Protein AF-A0A927VGT6-F1 (afdb_monomer_lite)

Foldseek 3Di:
DDDDPPVPVVVVVVVVVVVVVVVDDDDDDDDDDDDDDDPPVPVVVVVVVVVVVVVVVVVVVVVCVVVVVVVVVVCCFPVVPDPDWDKAKEFEDACVLPFFPLLQLVVQVQQEYEYEQWEFQDVNPGTGGGPCRLVCVVNSVVNLRAYHYEYHYPDQALVRLLVSLVVVVVSCVVNVHDQVRHPDFYEYEDDHPNNQVSAQVRVQSSVCSNQVSCVVRVTQYAYEDELCCCQGRYPCVSCVPHAYAYEDQDPVFRPNSHDHQKYFHDQADDGGRGPGGITMMIGTHPAAAFPAKDWPDQEEEEEAFDKDFTRIDTPPNVHPFPQKAKDKPDCCQKNQPDRRRRIIGGNDADKIKIWIAGSSGHIDIHIYGYD

Sequence (371 aa):
MIPNKSSFIYLIQQDWNKQYMKKNNFKIKPKRKKRKKNNTGKGRQKRWKNERMLLVLLSVLLFLILFGYFLRNEFKTESGLFKSSTRISVIDVSQWEGTIDWKKVKNSDIRHAILKIGSGDYDGEGFHEDPLFQLNYENAVRENISCGVYFFSYAVTADEAKREALYCLELLEKYYIKPSDLFFPVAFDLEYDKALRTGRRNCTDMTLAFCKTMEAAGFEPMIYSSASYLKDYLIYREIEDYKLWVANYEAAGPAFGKPYVMWQYSEDGRVDGIEDLCDMNYWYTNYIEVQELKAGTDSLTLKKGKKQTLDIKILPANATNQRLAFASSNEKVVKILDTQKGTIKAAGSGTAWITIETPSGIKERIRVKVE

pLDDT: mean 86.12, std 18.37, range [36.81, 98.94]

Radius of gyration: 35.68 Å; chains: 1; bounding box: 70×53×120 Å

Secondary structure (DSSP, 8-state):
----GGGTHHHHHHHHHHHHHTSS--------------S-HHHHHHHHHHHHHHHHHHHHHHHHHHHHHHHHHHHHHHS-S-TT-EEEEEEEE-GGG-S--HHHHHHTT--EEEEEEEE--STTS--EE-TTHHHHHHHHHHTT-EEEEEEE---SSHHHHHHHHHHHHHHH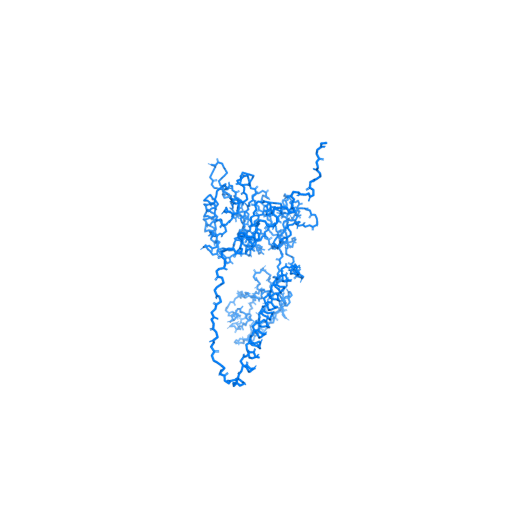HHTT--GGG-SS-EEEE---HHHHHT-HHHHHHHHHHHHHHHHHTTPPEEEEEEHHHHHHTS-HHHHTTSEEEEE--STT--TT-S--SEEEEEEEE--TT-SS-EEEEEEEES-----EEEES-SEEEE-TT-EEE--EEEESTT-S----EEEES-TTTEEEEETTTTEEEE-SSEEEEEEEE-TT--EEEEEEEE-

Structure (mmCIF, N/CA/C/O backbone):
data_AF-A0A927VGT6-F1
#
_entry.id   AF-A0A927VGT6-F1
#
loop_
_atom_site.group_PDB
_atom_site.id
_atom_site.type_symbol
_atom_site.label_atom_id
_atom_site.label_alt_id
_atom_site.label_comp_id
_atom_site.label_asym_id
_atom_site.label_entity_id
_atom_site.label_seq_id
_atom_site.pdbx_PDB_ins_code
_atom_site.Cartn_x
_atom_site.Cartn_y
_atom_site.Cartn_z
_atom_site.occupancy
_atom_site.B_iso_or_equiv
_atom_site.auth_seq_id
_atom_site.auth_comp_id
_atom_site.auth_asym_id
_atom_site.auth_atom_id
_atom_site.pdbx_PDB_model_num
ATOM 1 N N . MET A 1 1 ? 24.975 36.899 -77.336 1.00 42.34 1 MET A N 1
ATOM 2 C CA . MET A 1 1 ? 24.632 35.481 -77.087 1.00 42.34 1 MET A CA 1
ATOM 3 C C . MET A 1 1 ? 23.920 35.381 -75.749 1.00 42.34 1 MET A C 1
ATOM 5 O O . MET A 1 1 ? 24.247 36.152 -74.862 1.00 42.34 1 MET A O 1
ATOM 9 N N . ILE A 1 2 ? 22.979 34.435 -75.658 1.00 37.12 2 ILE A N 1
ATOM 10 C CA . ILE A 1 2 ? 21.970 34.200 -74.604 1.00 37.12 2 ILE A CA 1
ATOM 11 C C . ILE A 1 2 ? 20.776 35.179 -74.631 1.00 37.12 2 ILE A C 1
ATOM 13 O O . ILE A 1 2 ? 20.839 36.261 -74.053 1.00 37.12 2 ILE A O 1
ATOM 17 N N . PRO A 1 3 ? 19.652 34.792 -75.267 1.00 45.78 3 PRO A N 1
ATOM 18 C CA . PRO A 1 3 ? 18.348 35.400 -75.035 1.00 45.78 3 PRO A CA 1
ATOM 19 C C . PRO A 1 3 ? 17.734 34.925 -73.708 1.00 45.78 3 PRO A C 1
ATOM 21 O O . PRO A 1 3 ? 17.900 33.785 -73.278 1.00 45.78 3 PRO A O 1
ATOM 24 N N . ASN A 1 4 ? 17.005 35.846 -73.088 1.00 42.41 4 ASN A N 1
ATOM 25 C CA . ASN A 1 4 ? 16.400 35.804 -71.761 1.00 42.41 4 ASN A CA 1
ATOM 26 C C . ASN A 1 4 ? 15.366 34.660 -71.574 1.00 42.41 4 ASN A C 1
ATOM 28 O O . ASN A 1 4 ? 14.547 34.395 -72.455 1.00 42.41 4 ASN A O 1
ATOM 32 N N . LYS A 1 5 ? 15.362 34.027 -70.387 1.00 50.75 5 LYS A N 1
ATOM 33 C CA . LYS A 1 5 ? 14.541 32.863 -69.968 1.00 50.75 5 LYS A CA 1
ATOM 34 C C . LYS A 1 5 ? 13.012 33.067 -70.006 1.00 50.75 5 LYS A C 1
ATOM 36 O O . LYS A 1 5 ? 12.276 32.120 -69.749 1.00 50.75 5 LYS A O 1
ATOM 41 N N . SER A 1 6 ? 12.515 34.253 -70.355 1.00 53.66 6 SER A N 1
ATOM 42 C CA . SER A 1 6 ? 11.072 34.548 -70.380 1.00 53.66 6 SER A CA 1
ATOM 43 C C . SER A 1 6 ? 10.346 34.050 -71.647 1.00 53.66 6 SER A C 1
ATOM 45 O O . SER A 1 6 ? 9.132 33.869 -71.637 1.00 53.66 6 SER A O 1
ATOM 47 N N . SER A 1 7 ? 11.070 33.731 -72.728 1.00 54.25 7 SER A N 1
ATOM 48 C CA . SER A 1 7 ? 10.457 33.308 -74.004 1.00 54.25 7 SER A CA 1
ATOM 49 C C . SER A 1 7 ? 10.290 31.787 -74.166 1.00 54.25 7 SER A C 1
ATOM 51 O O . SER A 1 7 ? 9.670 31.344 -75.129 1.00 54.25 7 SER A O 1
ATOM 53 N N . PHE A 1 8 ? 10.794 30.974 -73.227 1.00 50.06 8 PHE A N 1
ATOM 54 C CA . PHE A 1 8 ? 10.707 29.503 -73.290 1.00 50.06 8 PHE A CA 1
ATOM 55 C C . PHE A 1 8 ? 9.476 28.936 -72.553 1.00 50.06 8 PHE A C 1
ATOM 57 O O . PHE A 1 8 ? 8.976 27.871 -72.900 1.00 50.06 8 PHE A O 1
ATOM 64 N N . ILE A 1 9 ? 8.923 29.675 -71.584 1.00 51.44 9 ILE A N 1
ATOM 65 C CA . ILE A 1 9 ? 7.742 29.247 -70.809 1.00 51.44 9 ILE A CA 1
ATOM 66 C C . ILE A 1 9 ? 6.435 29.487 -71.591 1.00 51.44 9 ILE A C 1
ATOM 68 O O . ILE A 1 9 ? 5.483 28.720 -71.462 1.00 51.44 9 ILE A O 1
ATOM 72 N N . TYR A 1 10 ? 6.394 30.477 -72.490 1.00 51.84 10 TYR A N 1
ATOM 73 C CA . TYR A 1 10 ? 5.192 30.779 -73.281 1.00 51.84 10 TYR A CA 1
ATOM 74 C C . TYR A 1 10 ? 4.901 29.743 -74.387 1.00 51.84 10 TYR A C 1
ATOM 76 O O . TYR A 1 10 ? 3.745 29.527 -74.751 1.00 51.84 10 TYR A O 1
ATOM 84 N N . LEU A 1 11 ? 5.931 29.049 -74.888 1.00 52.25 11 LEU A N 1
ATOM 85 C CA . LEU A 1 11 ? 5.793 28.042 -75.950 1.00 52.25 11 LEU A CA 1
ATOM 86 C C . LEU A 1 11 ? 5.361 26.658 -75.429 1.00 52.25 11 LEU A C 1
ATOM 88 O O . LEU A 1 11 ? 4.733 25.908 -76.168 1.00 52.25 11 LEU A O 1
ATOM 92 N N . ILE A 1 12 ? 5.582 26.348 -74.147 1.00 52.69 12 ILE A N 1
ATOM 93 C CA . ILE A 1 12 ? 5.155 25.073 -73.534 1.00 52.69 12 ILE A CA 1
ATOM 94 C C . ILE A 1 12 ? 3.661 25.105 -73.137 1.00 52.69 12 ILE A C 1
ATOM 96 O O . ILE A 1 12 ? 2.975 24.083 -73.182 1.00 52.69 12 ILE A O 1
ATOM 100 N N . GLN A 1 13 ? 3.104 26.285 -72.837 1.00 50.12 13 GLN A N 1
ATOM 101 C CA . GLN A 1 13 ? 1.699 26.441 -72.420 1.00 50.12 13 GLN A CA 1
ATOM 102 C C . GLN A 1 13 ? 0.686 26.254 -73.576 1.00 50.12 13 GLN A C 1
ATOM 104 O O . GLN A 1 13 ? -0.460 25.861 -73.350 1.00 50.12 13 GLN A O 1
ATOM 109 N N . GLN A 1 14 ? 1.086 26.531 -74.823 1.00 51.69 14 GLN A N 1
ATOM 110 C CA . GLN A 1 14 ? 0.207 26.458 -76.003 1.00 51.69 14 GLN A CA 1
ATOM 111 C C . GLN A 1 14 ? 0.054 25.024 -76.548 1.00 51.69 14 GLN A C 1
ATOM 113 O O . GLN A 1 14 ? -1.022 24.664 -77.036 1.00 51.69 14 GLN A O 1
ATOM 118 N N . ASP A 1 15 ? 1.079 24.176 -76.407 1.00 54.12 15 ASP A N 1
ATOM 119 C CA . ASP A 1 15 ? 1.045 22.792 -76.904 1.00 54.12 15 ASP A CA 1
ATOM 120 C C . ASP A 1 15 ? 0.302 21.823 -75.970 1.00 54.12 15 ASP A C 1
ATOM 122 O O . ASP A 1 15 ? -0.365 20.895 -76.443 1.00 54.12 15 ASP A O 1
ATOM 126 N N . TRP A 1 16 ? 0.288 22.083 -74.657 1.00 50.12 16 TRP A N 1
ATOM 127 C CA . TRP A 1 16 ? -0.476 21.264 -73.706 1.00 50.12 16 TRP A CA 1
ATOM 128 C C . TRP A 1 16 ? -1.998 21.405 -73.909 1.00 50.12 16 TRP A C 1
ATOM 130 O O . TRP A 1 16 ? -2.736 20.415 -73.909 1.00 50.12 16 TRP A O 1
ATOM 140 N N . ASN A 1 17 ? -2.476 22.617 -74.215 1.00 52.75 17 ASN A N 1
ATOM 141 C CA . ASN A 1 17 ? -3.898 22.881 -74.466 1.00 52.75 17 ASN A CA 1
ATOM 142 C C . ASN A 1 17 ? -4.415 22.276 -75.787 1.00 52.75 17 ASN A C 1
ATOM 144 O O . ASN A 1 17 ? -5.593 21.921 -75.881 1.00 52.75 17 ASN A O 1
ATOM 148 N N . LYS A 1 18 ? -3.552 22.082 -76.795 1.00 55.66 18 LYS A N 1
ATOM 149 C CA . LYS A 1 18 ? -3.926 21.408 -78.054 1.00 55.66 18 LYS A CA 1
ATOM 150 C C . LYS A 1 18 ? -4.028 19.886 -77.915 1.00 55.66 18 LYS A C 1
ATOM 152 O O . LYS A 1 18 ? -4.879 19.284 -78.574 1.00 55.66 18 LYS A O 1
ATOM 157 N N . GLN A 1 19 ? -3.224 19.256 -77.054 1.00 54.16 19 GLN A N 1
ATOM 158 C CA . GLN A 1 19 ? -3.333 17.814 -76.790 1.00 54.16 19 GLN A CA 1
ATOM 159 C C . GLN A 1 19 ? -4.499 17.459 -75.853 1.00 54.16 19 GLN A C 1
ATOM 161 O O . GLN A 1 19 ? -5.134 16.422 -76.050 1.00 54.16 19 GLN A O 1
ATOM 166 N N . TYR A 1 20 ? -4.858 18.330 -74.903 1.00 49.19 20 TYR A N 1
ATOM 167 C CA . TYR A 1 20 ? -5.974 18.073 -73.980 1.00 49.19 20 TYR A CA 1
ATOM 168 C C . TYR A 1 20 ? -7.353 18.142 -74.669 1.00 49.19 20 TYR A C 1
ATOM 170 O O . TYR A 1 20 ? -8.250 17.348 -74.376 1.00 49.19 20 TYR A O 1
ATOM 178 N N . MET A 1 21 ? -7.514 19.026 -75.660 1.00 49.38 21 MET A N 1
ATOM 179 C CA . MET A 1 21 ? -8.779 19.201 -76.393 1.00 49.38 21 MET A CA 1
ATOM 180 C C . MET A 1 21 ? -9.059 18.114 -77.448 1.00 49.38 21 MET A C 1
ATOM 182 O O . MET A 1 21 ? -10.213 17.912 -77.817 1.00 49.38 21 MET A O 1
ATOM 186 N N . LYS A 1 22 ? -8.048 17.353 -77.899 1.00 51.28 22 LYS A N 1
ATOM 187 C CA . LYS A 1 22 ? -8.239 16.200 -78.808 1.00 51.28 22 LYS A CA 1
ATOM 188 C C . LYS A 1 22 ? -8.763 14.939 -78.104 1.00 51.28 22 LYS A C 1
ATOM 190 O O . LYS A 1 22 ? -9.243 14.034 -78.782 1.00 51.28 22 LYS A O 1
ATOM 195 N N . LYS A 1 23 ? -8.699 14.870 -76.767 1.00 45.81 23 LYS A N 1
ATOM 196 C CA . LYS A 1 23 ? -9.102 13.688 -75.979 1.00 45.81 23 LYS A CA 1
ATOM 197 C C . LYS A 1 23 ? -10.576 13.699 -75.542 1.00 45.81 23 LYS A C 1
ATOM 199 O O . LYS A 1 23 ? -11.102 12.655 -75.171 1.00 45.81 23 LYS A O 1
ATOM 204 N N . ASN A 1 24 ? -11.267 14.840 -75.650 1.00 43.69 24 ASN A N 1
ATOM 205 C CA . ASN A 1 24 ? -12.650 15.010 -75.191 1.00 43.69 24 ASN A CA 1
ATOM 206 C C . ASN A 1 24 ? -13.618 15.219 -76.370 1.00 43.69 24 ASN A C 1
ATOM 208 O O . ASN A 1 24 ? -13.904 16.325 -76.818 1.00 43.69 24 ASN A O 1
ATOM 212 N N . ASN A 1 25 ? -14.101 14.087 -76.871 1.00 43.69 25 ASN A N 1
ATOM 213 C CA . ASN A 1 25 ? -14.912 13.859 -78.065 1.00 43.69 25 ASN A CA 1
ATOM 214 C C . ASN A 1 25 ? -16.305 14.553 -78.025 1.00 43.69 25 ASN A C 1
ATOM 216 O O . ASN A 1 25 ? -17.326 13.910 -77.767 1.00 43.69 25 ASN A O 1
ATOM 220 N N . PHE A 1 26 ? -16.389 15.862 -78.289 1.00 40.62 26 PHE A N 1
ATOM 221 C CA . PHE A 1 26 ? -17.672 16.575 -78.412 1.00 40.62 26 PHE A CA 1
ATOM 222 C C . PHE A 1 26 ? -18.322 16.343 -79.788 1.00 40.62 26 PHE A C 1
ATOM 224 O O . PHE A 1 26 ? -18.026 17.029 -80.764 1.00 40.62 26 PHE A O 1
ATOM 231 N N . LYS A 1 27 ? -19.271 15.399 -79.866 1.00 43.34 27 LYS A N 1
ATOM 232 C CA . LYS A 1 27 ? -20.213 15.290 -80.995 1.00 43.34 27 LYS A CA 1
ATOM 233 C C . LYS A 1 27 ? -21.476 16.113 -80.732 1.00 43.34 27 LYS A C 1
ATOM 235 O O . LYS A 1 27 ? -22.269 15.799 -79.846 1.00 43.34 27 LYS A O 1
ATOM 240 N N . ILE A 1 28 ? -21.690 17.123 -81.571 1.00 43.56 28 ILE A N 1
ATOM 241 C CA . ILE A 1 28 ? -22.941 17.877 -81.700 1.00 43.56 28 ILE A CA 1
ATOM 242 C C . ILE A 1 28 ? -23.987 16.968 -82.378 1.00 43.56 28 ILE A C 1
ATOM 244 O O . ILE A 1 28 ? -23.734 16.438 -83.457 1.00 43.56 28 ILE A O 1
ATOM 248 N N . LYS A 1 29 ? -25.166 16.779 -81.763 1.00 36.81 29 LYS A N 1
ATOM 249 C CA . LYS A 1 29 ? -26.330 16.099 -82.376 1.00 36.81 29 LYS A CA 1
ATOM 250 C C . LYS A 1 29 ? -27.443 17.106 -82.720 1.00 36.81 29 LYS A C 1
ATOM 252 O O . LYS A 1 29 ? -27.648 18.050 -81.955 1.00 36.81 29 LYS A O 1
ATOM 257 N N . PRO A 1 30 ? -28.192 16.911 -83.827 1.00 39.41 30 PRO A N 1
ATOM 258 C CA . PRO A 1 30 ? -29.168 17.882 -84.311 1.00 39.41 30 PRO A CA 1
ATOM 259 C C . PRO A 1 30 ? -30.533 17.812 -83.599 1.00 39.41 30 PRO A C 1
ATOM 261 O O . PRO A 1 30 ? -30.880 16.850 -82.911 1.00 39.41 30 PRO A O 1
ATOM 264 N N . LYS A 1 31 ? -31.286 18.905 -83.790 1.00 44.09 31 LYS A N 1
ATOM 265 C CA . LYS A 1 31 ? -32.522 19.357 -83.123 1.00 44.09 31 LYS A CA 1
ATOM 266 C C . LYS A 1 31 ? -33.604 18.283 -82.903 1.00 44.09 31 LYS A C 1
ATOM 268 O O . LYS A 1 31 ? -34.082 17.659 -83.845 1.00 44.09 31 LYS A O 1
ATOM 273 N N . ARG A 1 32 ? -34.127 18.213 -81.667 1.00 37.22 32 ARG A N 1
ATOM 274 C CA . ARG A 1 32 ? -35.417 17.578 -81.325 1.00 37.22 32 ARG A CA 1
ATOM 275 C C . ARG A 1 32 ? -36.495 18.632 -81.029 1.00 37.22 32 ARG A C 1
ATOM 277 O O . ARG A 1 32 ? -36.229 19.656 -80.407 1.00 37.22 32 ARG A O 1
ATOM 284 N N . LYS A 1 33 ? -37.707 18.346 -81.519 1.00 41.28 33 LYS A N 1
ATOM 285 C CA . LYS A 1 33 ? -38.941 19.155 -81.512 1.00 41.28 33 LYS A CA 1
ATOM 286 C C . LYS A 1 33 ? -39.263 19.816 -80.157 1.00 41.28 33 LYS A C 1
ATOM 288 O O . LYS A 1 33 ? -39.129 19.189 -79.108 1.00 41.28 33 LYS A O 1
ATOM 293 N N . LYS A 1 34 ? -39.781 21.056 -80.207 1.00 47.34 34 LYS A N 1
ATOM 294 C CA . LYS A 1 34 ? -40.367 21.790 -79.067 1.00 47.34 34 LYS A CA 1
ATOM 295 C C . LYS A 1 34 ? -41.447 20.934 -78.387 1.00 47.34 34 LYS A C 1
ATOM 297 O O . LYS A 1 34 ? -42.500 20.694 -78.970 1.00 47.34 34 LYS A O 1
ATOM 302 N N . ARG A 1 35 ? -41.210 20.527 -77.137 1.00 39.53 35 ARG A N 1
ATOM 303 C CA . ARG A 1 35 ? -42.243 20.045 -76.206 1.00 39.53 35 ARG A CA 1
ATOM 304 C C . ARG A 1 35 ? -42.526 21.156 -75.192 1.00 39.53 35 ARG A C 1
ATOM 306 O O . ARG A 1 35 ? -41.593 21.748 -74.653 1.00 39.53 35 ARG A O 1
ATOM 313 N N . LYS A 1 36 ? -43.812 21.462 -74.998 1.00 43.25 36 LYS A N 1
ATOM 314 C CA . LYS A 1 36 ? -44.331 22.491 -74.082 1.00 43.25 36 LYS A CA 1
ATOM 315 C C . LYS A 1 36 ? -43.677 22.368 -72.696 1.00 43.25 36 LYS A C 1
ATOM 317 O O . LYS A 1 36 ? -43.677 21.290 -72.106 1.00 43.25 36 LYS A O 1
ATOM 322 N N . LYS A 1 37 ? -43.128 23.477 -72.181 1.00 43.12 37 LYS A N 1
ATOM 323 C CA . LYS A 1 37 ? -42.679 23.601 -70.786 1.00 43.12 37 LYS A CA 1
ATOM 324 C C . LYS A 1 37 ? -43.914 23.549 -69.882 1.00 43.12 37 LYS A C 1
ATOM 326 O O . LYS A 1 37 ? -44.600 24.555 -69.741 1.00 43.12 37 LYS A O 1
ATOM 331 N N . ASN A 1 38 ? -44.159 22.406 -69.247 1.00 41.34 38 ASN A N 1
ATOM 332 C CA . ASN A 1 38 ? -44.955 22.375 -68.024 1.00 41.34 38 ASN A CA 1
ATOM 333 C C . ASN A 1 38 ? -44.041 22.735 -66.847 1.00 41.34 38 ASN A C 1
ATOM 335 O O . ASN A 1 38 ? -42.932 22.221 -66.696 1.00 41.34 38 ASN A O 1
ATOM 339 N N . ASN A 1 39 ? -44.503 23.694 -66.055 1.00 51.56 39 ASN A N 1
ATOM 340 C CA . ASN A 1 39 ? -43.754 24.441 -65.056 1.00 51.56 39 ASN A CA 1
ATOM 341 C C . ASN A 1 39 ? -43.621 23.656 -63.731 1.00 51.56 39 ASN A C 1
ATOM 343 O O . ASN A 1 39 ? -44.063 24.122 -62.689 1.00 51.56 39 ASN A O 1
ATOM 347 N N . THR A 1 40 ? -43.040 22.450 -63.751 1.00 50.84 40 THR A N 1
ATOM 348 C CA . THR A 1 40 ? -42.932 21.574 -62.557 1.00 50.84 40 THR A CA 1
ATOM 349 C C . THR A 1 40 ? -41.529 21.524 -61.928 1.00 50.84 40 THR A C 1
ATOM 351 O O . THR A 1 40 ? -41.328 20.904 -60.886 1.00 50.84 40 THR A O 1
ATOM 354 N N . GLY A 1 41 ? -40.539 22.216 -62.506 1.00 48.12 41 GLY A N 1
ATOM 355 C CA . GLY A 1 41 ? -39.136 22.157 -62.061 1.00 48.12 41 GLY A CA 1
ATOM 356 C C . GLY A 1 41 ? -38.782 23.008 -60.834 1.00 48.12 41 GLY A C 1
ATOM 357 O O . GLY A 1 41 ? -37.844 22.671 -60.113 1.00 48.12 41 GLY A O 1
ATOM 358 N N . LYS A 1 42 ? -39.531 24.084 -60.547 1.00 47.97 42 LYS A N 1
ATOM 359 C CA . LYS A 1 42 ? -39.189 25.012 -59.449 1.00 47.97 42 LYS A CA 1
ATOM 360 C C . LYS A 1 42 ? -39.331 24.371 -58.063 1.00 47.97 42 LYS A C 1
ATOM 362 O O . LYS A 1 42 ? -38.494 24.622 -57.204 1.00 47.97 42 LYS A O 1
ATOM 367 N N . GLY A 1 43 ? -40.325 23.502 -57.858 1.00 48.84 43 GLY A N 1
ATOM 368 C CA . GLY A 1 43 ? -40.531 22.806 -56.580 1.00 48.84 43 GLY A CA 1
ATOM 369 C C . GLY A 1 43 ? -39.451 21.762 -56.289 1.00 48.84 43 GLY A C 1
ATOM 370 O O . GLY A 1 43 ? -38.907 21.727 -55.191 1.00 48.84 43 GLY A O 1
ATOM 371 N N . ARG A 1 44 ? -39.069 20.962 -57.296 1.00 50.28 44 ARG A N 1
ATOM 372 C CA . ARG A 1 44 ? -38.045 19.915 -57.152 1.00 50.28 44 ARG A CA 1
ATOM 373 C C . ARG A 1 44 ? -36.655 20.519 -56.939 1.00 50.28 44 ARG A C 1
ATOM 375 O O . ARG A 1 44 ? -35.954 20.113 -56.028 1.00 50.28 44 ARG A O 1
ATOM 382 N N . GLN A 1 45 ? -36.281 21.553 -57.692 1.00 50.19 45 GLN A N 1
ATOM 383 C CA . GLN A 1 45 ? -34.969 22.195 -57.549 1.00 50.19 45 GLN A CA 1
ATOM 384 C C . GLN A 1 45 ? -34.837 22.991 -56.235 1.00 50.19 45 GLN A C 1
ATOM 386 O O . GLN A 1 45 ? -33.768 22.998 -55.629 1.00 50.19 45 GLN A O 1
ATOM 391 N N . LYS A 1 46 ? -35.928 23.616 -55.759 1.00 51.81 46 LYS A N 1
ATOM 392 C CA . LYS A 1 46 ? -35.984 24.279 -54.444 1.00 51.81 46 LYS A CA 1
ATOM 393 C C . LYS A 1 46 ? -35.931 23.257 -53.302 1.00 51.81 46 LYS A C 1
ATOM 395 O O . LYS A 1 46 ? -35.185 23.454 -52.354 1.00 51.81 46 LYS A O 1
ATOM 400 N N . ARG A 1 47 ? -36.622 22.121 -53.441 1.00 55.38 47 ARG A N 1
ATOM 401 C CA . ARG A 1 47 ? -36.575 21.010 -52.482 1.00 55.38 47 ARG A CA 1
ATOM 402 C C . ARG A 1 47 ? -35.185 20.368 -52.387 1.00 55.38 47 ARG A C 1
ATOM 404 O O . ARG A 1 47 ? -34.697 20.195 -51.284 1.00 55.38 47 ARG A O 1
ATOM 411 N N . TRP A 1 48 ? -34.497 20.140 -53.508 1.00 49.53 48 TRP A N 1
ATOM 412 C CA . TRP A 1 48 ? -33.116 19.626 -53.513 1.00 49.53 48 TRP A CA 1
ATOM 413 C C . TRP A 1 48 ? -32.105 20.612 -52.906 1.00 49.53 48 TRP A C 1
ATOM 415 O O . TRP A 1 48 ? -31.148 20.196 -52.257 1.00 49.53 48 TRP A O 1
ATOM 425 N N . LYS A 1 49 ? -32.310 21.927 -53.090 1.00 63.09 49 LYS A N 1
ATOM 426 C CA . LYS A 1 49 ? -31.512 22.957 -52.401 1.00 63.09 49 LYS A CA 1
ATOM 427 C C . LYS A 1 49 ? -31.769 22.957 -50.892 1.00 63.09 49 LYS A C 1
ATOM 429 O O . LYS A 1 49 ? -30.812 23.065 -50.134 1.00 63.09 49 LYS A O 1
ATOM 434 N N . ASN A 1 50 ? -33.022 22.788 -50.468 1.00 69.44 50 ASN A N 1
ATOM 435 C CA . ASN A 1 50 ? -33.388 22.714 -49.054 1.00 69.44 50 ASN A CA 1
ATOM 436 C C . ASN A 1 50 ? -32.865 21.430 -48.387 1.00 69.44 50 ASN A C 1
ATOM 438 O O . ASN A 1 50 ? -32.359 21.504 -47.278 1.00 69.44 50 ASN A O 1
ATOM 442 N N . GLU A 1 51 ? -32.915 20.281 -49.068 1.00 73.06 51 GLU A N 1
ATOM 443 C CA . GLU A 1 51 ? -32.360 19.010 -48.570 1.00 73.06 51 GLU A CA 1
ATOM 444 C C . GLU A 1 51 ? -30.825 19.083 -48.437 1.00 73.06 51 GLU A C 1
ATOM 446 O O . GLU A 1 51 ? -30.275 18.663 -47.423 1.00 73.06 51 GLU A O 1
ATOM 451 N N . ARG A 1 52 ? -30.118 19.705 -49.396 1.00 76.56 52 ARG A N 1
ATOM 452 C CA . ARG A 1 52 ? -28.666 19.953 -49.281 1.00 76.56 52 ARG A CA 1
ATOM 453 C C . ARG A 1 52 ? -28.315 20.939 -48.168 1.00 76.56 52 ARG A C 1
ATOM 455 O O . ARG A 1 52 ? -27.357 20.704 -47.444 1.00 76.56 52 ARG A O 1
ATOM 462 N N . MET A 1 53 ? -29.090 22.013 -48.015 1.00 76.69 53 MET A N 1
ATOM 463 C CA . MET A 1 53 ? -28.956 22.944 -46.888 1.00 76.69 53 MET A CA 1
ATOM 464 C C . MET A 1 53 ? -29.164 22.232 -45.549 1.00 76.69 53 MET A C 1
ATOM 466 O O . MET A 1 53 ? -28.394 22.454 -44.622 1.00 76.69 53 MET A O 1
ATOM 470 N N . LEU A 1 54 ? -30.157 21.344 -45.457 1.00 77.38 54 LEU A N 1
ATOM 471 C CA . LEU A 1 54 ? -30.432 20.573 -44.248 1.00 77.38 54 LEU A CA 1
ATOM 472 C C . LEU A 1 54 ? -29.276 19.621 -43.911 1.00 77.38 54 LEU A C 1
ATOM 474 O O . LEU A 1 54 ? -28.872 19.549 -42.758 1.00 77.38 54 LEU A O 1
ATOM 478 N N . LEU A 1 55 ? -28.697 18.947 -44.909 1.00 83.38 55 LEU A N 1
ATOM 479 C CA . LEU A 1 55 ? -27.528 18.081 -44.713 1.00 83.38 55 LEU A CA 1
ATOM 480 C C . LEU A 1 55 ? -26.291 18.867 -44.256 1.00 83.38 55 LEU A C 1
ATOM 482 O O . LEU A 1 55 ? -25.578 18.408 -43.367 1.00 83.38 55 LEU A O 1
ATOM 486 N N . VAL A 1 56 ? -26.065 20.066 -44.803 1.00 86.12 56 VAL A N 1
ATOM 487 C CA . VAL A 1 56 ? -24.985 20.953 -44.343 1.00 86.12 56 VAL A CA 1
ATOM 488 C C . VAL A 1 56 ? -25.227 21.382 -42.894 1.00 86.12 56 VAL A C 1
ATOM 490 O O . VAL A 1 56 ? -24.329 21.242 -42.069 1.00 86.12 56 VAL A O 1
ATOM 493 N N . LEU A 1 57 ? -26.443 21.812 -42.546 1.00 85.75 57 LEU A N 1
ATOM 494 C CA . LEU A 1 57 ? -26.788 22.200 -41.174 1.00 85.75 57 LEU A CA 1
ATOM 495 C C . LEU A 1 57 ? -26.642 21.037 -40.181 1.00 85.75 57 LEU A C 1
ATOM 497 O O . LEU A 1 57 ? -26.097 21.236 -39.099 1.00 85.75 57 LEU A O 1
ATOM 501 N N . LEU A 1 58 ? -27.054 19.822 -40.556 1.00 88.06 58 LEU A N 1
ATOM 502 C CA . LEU A 1 58 ? -26.871 18.621 -39.735 1.00 88.06 58 LEU A CA 1
ATOM 503 C C . LEU A 1 58 ? -25.390 18.261 -39.564 1.00 88.06 58 LEU A C 1
ATOM 505 O O . LEU A 1 58 ? -24.986 17.885 -38.469 1.00 88.06 58 LEU A O 1
ATOM 509 N N . SER A 1 59 ? -24.567 18.416 -40.607 1.00 85.12 59 SER A N 1
ATOM 510 C CA . SER A 1 59 ? -23.122 18.165 -40.516 1.00 85.12 59 SER A CA 1
ATOM 511 C C . SER A 1 59 ? -22.396 19.185 -39.632 1.00 85.12 59 SER A C 1
ATOM 513 O O . SER A 1 59 ? -21.534 18.800 -38.846 1.00 85.12 59 SER A O 1
ATOM 515 N N . VAL A 1 60 ? -22.791 20.463 -39.686 1.00 89.56 60 VAL A N 1
ATOM 516 C CA . VAL A 1 60 ? -22.266 21.514 -38.800 1.00 89.56 60 VAL A CA 1
ATOM 517 C C . VAL A 1 60 ? -22.710 21.269 -37.361 1.00 89.56 60 VAL A C 1
ATOM 519 O O . VAL A 1 60 ? -21.895 21.375 -36.452 1.00 89.56 60 VAL A O 1
ATOM 522 N N . LEU A 1 61 ? -23.970 20.883 -37.139 1.00 88.50 61 LEU A N 1
ATOM 523 C CA . LEU A 1 61 ? -24.468 20.548 -35.806 1.00 88.50 61 LEU A CA 1
ATOM 524 C C . LEU A 1 61 ? -23.742 19.329 -35.220 1.00 88.50 61 LEU A C 1
ATOM 526 O O . LEU A 1 61 ? -23.332 19.368 -34.065 1.00 88.50 61 LEU A O 1
ATOM 530 N N . LEU A 1 62 ? -23.529 18.275 -36.014 1.00 89.88 62 LEU A N 1
ATOM 531 C CA . LEU A 1 62 ? -22.770 17.100 -35.589 1.00 89.88 62 LEU A CA 1
ATOM 532 C C . LEU A 1 62 ? -21.311 17.458 -35.282 1.00 89.88 62 LEU A C 1
ATOM 534 O O . LEU A 1 62 ? -20.786 17.015 -34.266 1.00 89.88 62 LEU A O 1
ATOM 538 N N . PHE A 1 63 ? -20.679 18.297 -36.108 1.00 92.06 63 PHE A N 1
ATOM 539 C CA . PHE A 1 63 ? -19.339 18.809 -35.833 1.00 92.06 63 PHE A CA 1
ATOM 540 C C . PHE A 1 63 ? -19.303 19.609 -34.530 1.00 92.06 63 PHE A C 1
ATOM 542 O O . PHE A 1 63 ? -18.424 19.367 -33.721 1.00 92.06 63 PHE A O 1
ATOM 549 N N . LEU A 1 64 ? -20.267 20.496 -34.269 1.00 90.19 64 LEU A N 1
ATOM 550 C CA . LEU A 1 64 ? -20.335 21.257 -33.015 1.00 90.19 64 LEU A CA 1
ATOM 551 C C . LEU A 1 64 ? -20.588 20.363 -31.793 1.00 90.19 64 LEU A C 1
ATOM 553 O O . LEU A 1 64 ? -20.042 20.635 -30.730 1.00 90.19 64 LEU A O 1
ATOM 557 N N . ILE A 1 65 ? -21.370 19.288 -31.931 1.00 89.81 65 ILE A N 1
ATOM 558 C CA . ILE A 1 65 ? -21.579 18.299 -30.861 1.00 89.81 65 ILE A CA 1
ATOM 559 C C . ILE A 1 65 ? -20.291 17.516 -30.596 1.00 89.81 65 ILE A C 1
ATOM 561 O O . ILE A 1 65 ? -19.887 17.386 -29.444 1.00 89.81 65 ILE A O 1
ATOM 565 N N . LEU A 1 66 ? -19.627 17.020 -31.644 1.00 86.12 66 LEU A N 1
ATOM 566 C CA . LEU A 1 66 ? -18.371 16.277 -31.524 1.00 86.12 66 LEU A CA 1
ATOM 567 C C . LEU A 1 66 ? -17.229 17.170 -31.034 1.00 86.12 66 LEU A C 1
ATOM 569 O O . LEU A 1 66 ? -16.450 16.746 -30.192 1.00 86.12 66 LEU A O 1
ATOM 573 N N . PHE A 1 67 ? -17.166 18.416 -31.497 1.00 85.94 67 PHE A N 1
ATOM 574 C CA . PHE A 1 67 ? -16.204 19.422 -31.060 1.00 85.94 67 PHE A CA 1
ATOM 575 C C . PHE A 1 67 ? -16.491 19.883 -29.632 1.00 85.94 67 PHE A C 1
ATOM 577 O O . PHE A 1 67 ? -15.570 20.022 -28.845 1.00 85.94 67 PHE A O 1
ATOM 584 N N . GLY A 1 68 ? -17.759 20.039 -29.246 1.00 80.19 68 GLY A N 1
ATOM 585 C CA . GLY A 1 68 ? -18.152 20.296 -27.861 1.00 80.19 68 GLY A CA 1
ATOM 586 C C . GLY A 1 68 ? -17.836 19.120 -26.935 1.00 80.19 68 GLY A C 1
ATOM 587 O O . GLY A 1 68 ? -17.409 19.335 -25.806 1.00 80.19 68 GLY A O 1
ATOM 588 N N . TYR A 1 69 ? -17.988 17.879 -27.404 1.00 74.81 69 TYR A N 1
ATOM 589 C CA . TYR A 1 69 ? -17.571 16.679 -26.674 1.00 74.81 69 TYR A CA 1
ATOM 590 C C . TYR A 1 69 ? -16.043 16.587 -26.560 1.00 74.81 69 TYR A C 1
ATOM 592 O O . TYR A 1 69 ? -15.529 16.306 -25.482 1.00 74.81 69 TYR A O 1
ATOM 600 N N . PHE A 1 70 ? -15.324 16.894 -27.641 1.00 75.81 70 PHE A N 1
ATOM 601 C CA . PHE A 1 70 ? -13.867 16.969 -27.676 1.00 75.81 70 PHE A CA 1
ATOM 602 C C . PHE A 1 70 ? -13.342 18.052 -26.728 1.00 75.81 70 PHE A C 1
ATOM 604 O O . PHE A 1 70 ? -12.567 17.730 -25.842 1.00 75.81 70 PHE A O 1
ATOM 611 N N . LEU A 1 71 ? -13.854 19.286 -26.806 1.00 70.25 71 LEU A N 1
ATOM 612 C CA . LEU A 1 71 ? -13.521 20.370 -25.879 1.00 70.25 71 LEU A CA 1
ATOM 613 C C . LEU A 1 71 ? -13.916 20.041 -24.439 1.00 70.25 71 LEU A C 1
ATOM 615 O O . LEU A 1 71 ? -13.185 20.390 -23.527 1.00 70.25 71 LEU A O 1
ATOM 619 N N . ARG A 1 72 ? -15.043 19.357 -24.199 1.00 63.06 72 ARG A N 1
ATOM 620 C CA . ARG A 1 72 ? -15.426 18.900 -22.852 1.00 63.06 72 ARG A CA 1
ATOM 621 C C . ARG A 1 72 ? -14.455 17.853 -22.307 1.00 63.06 72 ARG A C 1
ATOM 623 O O . ARG A 1 72 ? -14.206 17.850 -21.103 1.00 63.06 72 ARG A O 1
ATOM 630 N N . ASN A 1 73 ? -13.940 16.969 -23.158 1.00 54.59 73 ASN A N 1
ATOM 631 C CA . ASN A 1 73 ? -12.943 15.978 -22.768 1.00 54.59 73 ASN A CA 1
ATOM 632 C C . ASN A 1 73 ? -11.550 16.606 -22.608 1.00 54.59 73 ASN A C 1
ATOM 634 O O . ASN A 1 73 ? -10.904 16.311 -21.611 1.00 54.59 73 ASN A O 1
ATOM 638 N N . GLU A 1 74 ? -11.139 17.534 -23.477 1.00 55.06 74 GLU A N 1
ATOM 639 C CA . GLU A 1 74 ? -9.878 18.278 -23.335 1.00 55.06 74 GLU A CA 1
ATOM 640 C C . GLU A 1 74 ? -9.882 19.220 -22.121 1.00 55.06 74 GLU A C 1
ATOM 642 O O . GLU A 1 74 ? -8.920 19.250 -21.357 1.00 55.06 74 GLU A O 1
ATOM 647 N N . PHE A 1 75 ? -10.990 19.922 -21.845 1.00 44.06 75 PHE A N 1
ATOM 648 C CA . PHE A 1 75 ? -11.120 20.716 -20.616 1.00 44.06 75 PHE A CA 1
ATOM 649 C C . PHE A 1 75 ? -11.118 19.837 -19.364 1.00 44.06 75 PHE A C 1
ATOM 651 O O . PHE A 1 75 ? -10.601 20.262 -18.330 1.00 44.06 75 PHE A O 1
ATOM 658 N N . LYS A 1 76 ? -11.659 18.611 -19.431 1.00 45.47 76 LYS A N 1
ATOM 659 C CA . LYS A 1 76 ? -11.530 17.642 -18.333 1.00 45.47 76 LYS A CA 1
ATOM 660 C C . LYS A 1 76 ? -10.078 17.216 -18.111 1.00 45.47 76 LYS A C 1
ATOM 662 O O . LYS A 1 76 ? -9.719 16.980 -16.963 1.00 45.47 76 LYS A O 1
ATOM 667 N N . THR A 1 77 ? -9.261 17.140 -19.160 1.00 44.12 77 THR A N 1
ATOM 668 C CA . THR A 1 77 ? -7.860 16.710 -19.048 1.00 44.12 77 THR A CA 1
ATOM 669 C C . THR A 1 77 ? -6.893 17.837 -18.685 1.00 44.12 77 THR A C 1
ATOM 671 O O . THR A 1 77 ? -5.928 17.566 -17.983 1.00 44.12 77 THR A O 1
ATOM 674 N N . GLU A 1 78 ? -7.150 19.093 -19.070 1.00 44.38 78 GLU A N 1
ATOM 675 C CA . GLU A 1 78 ? -6.215 20.204 -18.795 1.00 44.38 78 GLU A CA 1
ATOM 676 C C . GLU A 1 78 ? -6.577 21.080 -17.582 1.00 44.38 78 GLU A C 1
ATOM 678 O O . GLU A 1 78 ? -5.707 21.738 -17.020 1.00 44.38 78 GLU A O 1
ATOM 683 N N . SER A 1 79 ? -7.828 21.064 -17.103 1.00 40.72 79 SER A N 1
ATOM 684 C CA . SER A 1 79 ? -8.242 21.820 -15.899 1.00 40.72 79 SER A CA 1
ATOM 685 C C . SER A 1 79 ? -8.576 20.940 -14.686 1.00 40.72 79 SER A C 1
ATOM 687 O O . SER A 1 79 ? -8.981 21.438 -13.635 1.00 40.72 79 SER A O 1
ATOM 689 N N . GLY A 1 80 ? -8.377 19.627 -14.823 1.00 38.69 80 GLY A N 1
ATOM 690 C CA . GLY A 1 80 ? -8.646 18.613 -13.805 1.00 38.69 80 GLY A CA 1
ATOM 691 C C . GLY A 1 80 ? -7.457 18.263 -12.911 1.00 38.69 80 GLY A C 1
ATOM 692 O O . GLY A 1 80 ? -7.510 17.232 -12.246 1.00 38.69 80 GLY A O 1
ATOM 693 N N . LEU A 1 81 ? -6.395 19.078 -12.884 1.00 43.62 81 LEU A N 1
ATOM 694 C CA . LEU A 1 81 ? -5.310 18.934 -11.911 1.00 43.62 81 LEU A CA 1
ATOM 695 C C . LEU A 1 81 ? -5.882 19.223 -10.508 1.00 43.62 81 LEU A C 1
ATOM 697 O O . LEU A 1 81 ? -5.965 20.372 -10.083 1.00 43.62 81 LEU A O 1
ATOM 701 N N . PHE A 1 82 ? -6.410 18.170 -9.877 1.00 49.59 82 PHE A N 1
ATOM 702 C CA . PHE A 1 82 ? -6.852 18.031 -8.488 1.00 49.59 82 PHE A CA 1
ATOM 703 C C . PHE A 1 82 ? -6.979 19.340 -7.695 1.00 49.59 82 PHE A C 1
ATOM 705 O O . PHE A 1 82 ? -6.198 19.656 -6.798 1.00 49.59 82 PHE A O 1
ATOM 712 N N . LYS A 1 83 ? -8.038 20.103 -7.977 1.00 39.72 83 LYS A N 1
ATOM 713 C CA . LYS A 1 83 ? -8.460 21.198 -7.106 1.00 39.72 83 LYS A CA 1
ATOM 714 C C . LYS A 1 83 ? -9.154 20.567 -5.887 1.00 39.72 83 LYS A C 1
ATOM 716 O O . LYS A 1 83 ? -10.360 20.346 -5.919 1.00 39.72 83 LYS A O 1
ATOM 721 N N . SER A 1 84 ? -8.354 20.263 -4.854 1.00 49.28 84 SER A N 1
ATOM 722 C CA . SER A 1 84 ? -8.683 19.613 -3.563 1.00 49.28 84 SER A CA 1
ATOM 723 C C . SER A 1 84 ? -8.483 18.085 -3.469 1.00 49.28 84 SER A C 1
ATOM 725 O O . SER A 1 84 ? -9.381 17.383 -3.008 1.00 49.28 84 SER A O 1
ATOM 727 N N . SER A 1 85 ? -7.307 17.551 -3.825 1.00 63.50 85 SER A N 1
ATOM 728 C CA . SER A 1 85 ? -6.877 16.234 -3.310 1.00 63.50 85 SER A CA 1
ATOM 729 C C . SER A 1 85 ? -6.374 16.370 -1.873 1.00 63.50 85 SER A C 1
ATOM 731 O O . SER A 1 85 ? -5.460 17.158 -1.617 1.00 63.50 85 SER A O 1
ATOM 733 N N . THR A 1 86 ? -6.919 15.580 -0.951 1.00 78.50 86 THR A N 1
ATOM 734 C CA . THR A 1 86 ? -6.266 15.319 0.336 1.00 78.50 86 THR A CA 1
ATOM 735 C C . THR A 1 86 ? -4.882 14.740 0.059 1.00 78.50 86 THR A C 1
ATOM 737 O O . THR A 1 86 ? -4.715 13.918 -0.846 1.00 78.50 86 THR A O 1
ATOM 740 N N . ARG A 1 87 ? -3.892 15.189 0.828 1.00 87.38 87 ARG A N 1
ATOM 741 C CA . ARG A 1 87 ? -2.525 14.683 0.771 1.00 87.38 87 ARG A CA 1
ATOM 742 C C . ARG A 1 87 ? -2.274 13.833 2.005 1.00 87.38 87 ARG A C 1
ATOM 744 O O . ARG A 1 87 ? -2.384 14.348 3.115 1.00 87.38 87 ARG A O 1
ATOM 751 N N . ILE A 1 88 ? -1.955 12.564 1.798 1.00 89.38 88 ILE A N 1
ATOM 752 C CA . ILE A 1 88 ? -1.634 11.620 2.868 1.00 89.38 88 ILE A CA 1
ATOM 753 C C . ILE A 1 88 ? -0.125 11.375 2.847 1.00 89.38 88 ILE A C 1
ATOM 755 O O . ILE A 1 88 ? 0.436 11.129 1.778 1.00 89.38 88 ILE A O 1
ATOM 759 N N . SER A 1 89 ? 0.523 11.482 4.008 1.00 93.38 89 SER A N 1
ATOM 760 C CA . SER A 1 89 ? 1.939 11.140 4.168 1.00 93.38 89 SER A CA 1
ATOM 761 C C . SER A 1 89 ? 2.104 9.624 4.162 1.00 93.38 89 SER A C 1
ATOM 763 O O . SER A 1 89 ? 1.428 8.933 4.927 1.00 93.38 89 SER A O 1
ATOM 765 N N . VAL A 1 90 ? 2.997 9.125 3.312 1.00 97.44 90 VAL A N 1
ATOM 766 C CA . VAL A 1 90 ? 3.315 7.701 3.171 1.00 97.44 90 VAL A CA 1
ATOM 767 C C . VAL A 1 90 ? 4.834 7.554 3.205 1.00 97.44 90 VAL A C 1
ATOM 769 O O . VAL A 1 90 ? 5.532 8.367 2.606 1.00 97.44 90 VAL A O 1
ATOM 772 N N . ILE A 1 91 ? 5.345 6.550 3.908 1.00 98.56 91 ILE A N 1
ATOM 773 C CA . ILE A 1 91 ? 6.757 6.154 3.801 1.00 98.56 91 ILE A CA 1
ATOM 774 C C . ILE A 1 91 ? 6.881 4.947 2.886 1.00 98.56 91 ILE A C 1
ATOM 776 O O . ILE A 1 91 ? 5.934 4.168 2.780 1.00 98.56 91 ILE A O 1
ATOM 780 N N . ASP A 1 92 ? 8.025 4.754 2.256 1.00 98.75 92 ASP A N 1
ATOM 781 C CA . ASP A 1 92 ? 8.359 3.460 1.681 1.00 98.75 92 ASP A CA 1
ATOM 782 C C . ASP A 1 92 ? 9.660 2.936 2.275 1.00 98.75 92 ASP A C 1
ATOM 784 O O . ASP A 1 92 ? 10.551 3.708 2.612 1.00 98.75 92 ASP A O 1
ATOM 788 N N . VAL A 1 93 ? 9.676 1.635 2.572 1.00 98.56 93 VAL A N 1
ATOM 789 C CA . VAL A 1 93 ? 10.737 1.005 3.366 1.00 98.56 93 VAL A CA 1
ATOM 790 C C . VAL A 1 93 ? 11.027 -0.408 2.880 1.00 98.56 93 VAL A C 1
ATOM 792 O O . VAL A 1 93 ? 10.196 -1.079 2.259 1.00 98.56 93 VAL A O 1
ATOM 795 N N . SER A 1 94 ? 12.213 -0.879 3.217 1.00 98.50 94 SER A N 1
ATOM 796 C CA . SER A 1 94 ? 12.800 -2.148 2.821 1.00 98.50 94 SER A CA 1
ATOM 797 C C . SER A 1 94 ? 13.677 -2.695 3.951 1.00 98.50 94 SER A C 1
ATOM 799 O O . SER A 1 94 ? 13.619 -2.238 5.095 1.00 98.50 94 SER A O 1
ATOM 801 N N . GLN A 1 95 ? 14.525 -3.670 3.637 1.00 98.00 95 GLN A N 1
ATOM 802 C CA . GLN A 1 95 ? 15.609 -4.094 4.515 1.00 98.00 95 GLN A CA 1
ATOM 803 C C . GLN A 1 95 ? 16.600 -2.973 4.881 1.00 98.00 95 GLN A C 1
ATOM 805 O O . GLN A 1 95 ? 17.295 -3.099 5.890 1.00 98.00 95 GLN A O 1
ATOM 810 N N . TRP A 1 96 ? 16.708 -1.916 4.066 1.00 97.44 96 TRP A N 1
ATOM 811 C CA . TRP A 1 96 ? 17.727 -0.875 4.227 1.00 97.44 96 TRP A CA 1
A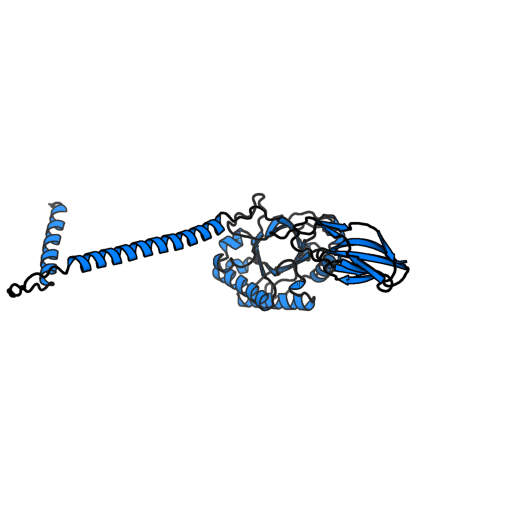TOM 812 C C . TRP A 1 96 ? 17.468 0.044 5.421 1.00 97.44 96 TRP A C 1
ATOM 814 O O . TRP A 1 96 ? 18.423 0.502 6.034 1.00 97.44 96 TRP A O 1
ATOM 824 N N . GLU A 1 97 ? 16.210 0.205 5.830 1.00 97.69 97 GLU A N 1
ATOM 825 C CA . GLU A 1 97 ? 15.815 0.975 7.018 1.00 97.69 97 GLU A CA 1
ATOM 826 C C . GLU A 1 97 ? 16.006 0.188 8.331 1.00 97.69 97 GLU A C 1
ATOM 828 O O . GLU A 1 97 ? 15.702 0.681 9.423 1.00 97.69 97 GLU A O 1
ATOM 833 N N . GLY A 1 98 ? 16.493 -1.055 8.244 1.00 96.38 98 GLY A N 1
ATOM 834 C CA . GLY A 1 98 ? 16.743 -1.915 9.391 1.00 96.38 98 GLY A CA 1
ATOM 835 C C . GLY A 1 98 ? 15.470 -2.281 10.162 1.00 96.38 98 GLY A C 1
ATOM 836 O O . GLY A 1 98 ? 14.380 -2.433 9.613 1.00 96.38 98 GLY A O 1
ATOM 837 N N . THR A 1 99 ? 15.608 -2.494 11.474 1.00 97.00 99 THR A N 1
ATOM 838 C CA . THR A 1 99 ? 14.459 -2.834 12.327 1.00 97.00 99 THR A CA 1
ATOM 839 C C . THR A 1 99 ? 13.684 -1.578 12.713 1.00 97.00 99 THR A C 1
ATOM 841 O O . THR A 1 99 ? 14.190 -0.741 13.455 1.00 97.00 99 THR A O 1
ATOM 844 N N . ILE A 1 100 ? 12.425 -1.497 12.283 1.00 98.50 100 ILE A N 1
ATOM 845 C CA . ILE A 1 100 ? 11.569 -0.324 12.485 1.00 98.50 100 ILE A CA 1
ATOM 846 C C . ILE A 1 100 ? 10.710 -0.455 13.756 1.00 98.50 100 ILE A C 1
ATOM 848 O O . ILE A 1 100 ? 9.984 -1.437 13.950 1.00 98.50 100 ILE A O 1
ATOM 852 N N . ASP A 1 101 ? 10.716 0.580 14.602 1.00 98.31 101 ASP A N 1
ATOM 853 C CA . ASP A 1 101 ? 9.755 0.748 15.702 1.00 98.31 101 ASP A CA 1
ATOM 854 C C . ASP A 1 101 ? 8.460 1.386 15.173 1.00 98.31 101 ASP A C 1
ATOM 856 O O . ASP A 1 101 ? 8.237 2.598 15.248 1.00 98.31 101 ASP A O 1
ATOM 860 N N . TRP A 1 102 ? 7.573 0.543 14.644 1.00 98.06 102 TRP A N 1
ATOM 861 C CA . TRP A 1 102 ? 6.302 0.958 14.037 1.00 98.06 102 TRP A CA 1
ATOM 862 C C . TRP A 1 102 ? 5.363 1.708 14.988 1.00 98.06 102 TRP A C 1
ATOM 864 O O . TRP A 1 102 ? 4.531 2.506 14.551 1.00 98.06 102 TRP A O 1
ATOM 874 N N . LYS A 1 103 ? 5.510 1.513 16.303 1.00 96.31 103 LYS A N 1
ATOM 875 C CA . LYS A 1 103 ? 4.738 2.264 17.293 1.00 96.31 103 LYS A CA 1
ATOM 876 C C . LYS A 1 103 ? 5.215 3.712 17.366 1.00 96.31 103 LYS A C 1
ATOM 878 O O . LYS A 1 103 ? 4.387 4.614 17.502 1.00 96.31 103 LYS A O 1
ATOM 883 N N . LYS A 1 104 ? 6.525 3.956 17.271 1.00 97.69 104 LYS A N 1
ATOM 884 C CA . LYS A 1 104 ? 7.067 5.317 17.139 1.00 97.69 104 LYS A CA 1
ATOM 885 C C . LYS A 1 104 ? 6.697 5.949 15.799 1.00 97.69 104 LYS A C 1
ATOM 887 O O . LYS A 1 104 ? 6.242 7.088 15.825 1.00 97.69 104 LYS A O 1
ATOM 892 N N . VAL A 1 105 ? 6.739 5.194 14.695 1.00 97.19 105 VAL A N 1
ATOM 893 C CA . VAL A 1 105 ? 6.286 5.667 13.367 1.00 97.19 105 VAL A CA 1
ATOM 894 C C . VAL A 1 105 ? 4.824 6.119 13.422 1.00 97.19 105 VAL A C 1
ATOM 896 O O . VAL A 1 105 ? 4.452 7.194 12.956 1.00 97.19 105 VAL A O 1
ATOM 899 N N . LYS A 1 106 ? 3.965 5.349 14.092 1.00 92.31 106 LYS A N 1
ATOM 900 C CA . LYS A 1 106 ? 2.590 5.778 14.354 1.00 92.31 106 LYS A CA 1
ATOM 901 C C . LYS A 1 106 ? 2.538 7.046 15.217 1.00 92.31 106 LYS A C 1
ATOM 903 O O . LYS A 1 106 ? 1.756 7.960 14.968 1.00 92.31 106 LYS A O 1
ATOM 908 N N . ASN A 1 107 ? 3.351 7.153 16.255 1.00 90.94 107 ASN A N 1
ATOM 909 C CA . ASN A 1 107 ? 3.317 8.340 17.110 1.00 90.94 107 ASN A CA 1
ATOM 910 C C . ASN A 1 107 ? 3.858 9.608 16.420 1.00 90.94 107 ASN A C 1
ATOM 912 O O . ASN A 1 107 ? 3.528 10.699 16.878 1.00 90.94 107 ASN A O 1
ATOM 916 N N . SER A 1 108 ? 4.583 9.484 15.301 1.00 88.19 108 SER A N 1
ATOM 917 C CA . SER A 1 108 ? 5.007 10.599 14.436 1.00 88.19 108 SER A CA 1
ATOM 918 C C . SER A 1 108 ? 3.993 1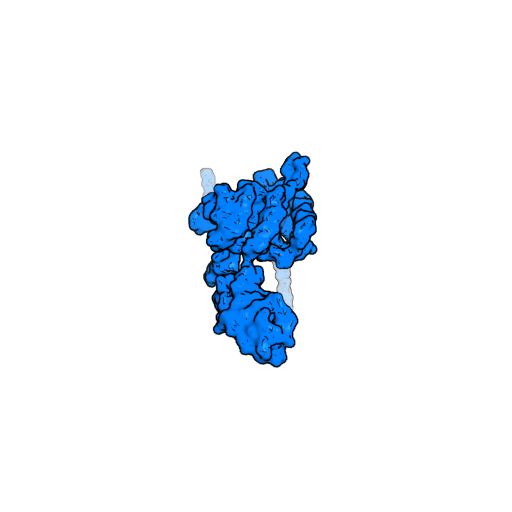0.971 13.341 1.00 88.19 108 SER A C 1
ATOM 920 O O . SER A 1 108 ? 4.328 11.670 12.390 1.00 88.19 108 SER A O 1
ATOM 922 N N . ASP A 1 109 ? 2.734 10.548 13.498 1.00 86.12 109 ASP A N 1
ATOM 923 C CA . ASP A 1 109 ? 1.612 10.839 12.587 1.00 86.12 109 ASP A CA 1
ATOM 924 C C . ASP A 1 109 ? 1.729 10.213 11.183 1.00 86.12 109 ASP A C 1
ATOM 926 O O . ASP A 1 109 ? 1.031 10.595 10.246 1.00 86.12 109 ASP A O 1
ATOM 930 N N . ILE A 1 110 ? 2.557 9.175 11.043 1.00 91.44 110 ILE A N 1
ATOM 931 C CA . ILE A 1 110 ? 2.600 8.344 9.838 1.00 91.44 110 ILE A CA 1
ATOM 932 C C . ILE A 1 110 ? 1.662 7.152 10.036 1.00 91.44 110 ILE A C 1
ATOM 934 O O . ILE A 1 110 ? 1.697 6.460 11.055 1.00 91.44 110 ILE A O 1
ATOM 938 N N . ARG A 1 111 ? 0.731 6.954 9.098 1.00 92.19 111 ARG A N 1
ATOM 939 C CA . ARG A 1 111 ? -0.300 5.893 9.143 1.00 92.19 111 ARG A CA 1
ATOM 940 C C . ARG A 1 111 ? -0.266 4.971 7.932 1.00 92.19 111 ARG A C 1
ATOM 942 O O . ARG A 1 111 ? -1.131 4.109 7.806 1.00 92.19 111 ARG A O 1
ATOM 949 N N . HIS A 1 112 ? 0.708 5.164 7.051 1.00 95.75 112 HIS A N 1
ATOM 950 C CA . HIS A 1 112 ? 0.723 4.582 5.718 1.00 95.75 112 HIS A CA 1
ATOM 951 C C . HIS A 1 112 ? 2.145 4.243 5.302 1.00 95.75 112 HIS A C 1
ATOM 953 O O . HIS A 1 112 ? 3.034 5.083 5.460 1.00 95.75 112 HIS A O 1
ATOM 959 N N . ALA A 1 113 ? 2.339 3.048 4.751 1.00 98.31 113 ALA A N 1
ATOM 960 C CA . ALA A 1 113 ? 3.626 2.613 4.232 1.00 98.31 113 ALA A CA 1
ATOM 961 C C . ALA A 1 113 ? 3.488 1.776 2.948 1.00 98.31 113 ALA A C 1
ATOM 963 O O . ALA A 1 113 ? 2.501 1.059 2.782 1.00 98.31 113 ALA A O 1
ATOM 964 N N . ILE A 1 114 ? 4.481 1.821 2.060 1.00 98.81 114 ILE A N 1
ATOM 965 C CA . ILE A 1 114 ? 4.684 0.823 0.999 1.00 98.81 114 ILE A CA 1
ATOM 966 C C . ILE A 1 114 ? 5.939 0.020 1.348 1.00 98.81 114 ILE A C 1
ATOM 968 O O . ILE A 1 114 ? 6.991 0.589 1.605 1.00 98.81 114 ILE A O 1
ATOM 972 N N . LEU A 1 115 ? 5.831 -1.306 1.404 1.00 98.88 115 LEU A N 1
ATOM 973 C CA . LEU A 1 115 ? 6.918 -2.172 1.866 1.00 98.88 115 LEU A CA 1
ATOM 974 C C . LEU A 1 115 ? 7.537 -2.939 0.695 1.00 98.88 115 LEU A C 1
ATOM 976 O O . LEU A 1 115 ? 6.806 -3.536 -0.099 1.00 98.88 115 LEU A O 1
ATOM 980 N N . LYS A 1 116 ? 8.866 -2.996 0.603 1.00 98.88 116 LYS A N 1
ATOM 981 C CA . LYS A 1 116 ? 9.530 -3.867 -0.373 1.00 98.88 116 LYS A CA 1
ATOM 982 C C . LYS A 1 116 ? 9.200 -5.316 -0.063 1.00 98.88 116 LYS A C 1
ATOM 984 O O . LYS A 1 116 ? 9.570 -5.799 1.000 1.00 98.88 116 LYS A O 1
ATOM 989 N N . ILE A 1 117 ? 8.530 -6.019 -0.975 1.00 98.88 117 ILE A N 1
ATOM 990 C CA . ILE A 1 117 ? 8.258 -7.454 -0.796 1.00 98.88 117 ILE A CA 1
ATOM 991 C C . ILE A 1 117 ? 9.397 -8.319 -1.334 1.00 98.88 117 ILE A C 1
ATOM 993 O O . ILE A 1 117 ? 9.699 -9.378 -0.787 1.00 98.88 117 ILE A O 1
ATOM 997 N N . GLY A 1 118 ? 10.066 -7.852 -2.385 1.00 98.75 118 GLY A N 1
ATOM 998 C CA . GLY A 1 118 ? 11.171 -8.562 -3.005 1.00 98.75 118 GLY A CA 1
ATOM 999 C C . GLY A 1 118 ? 11.721 -7.839 -4.225 1.00 98.75 118 GLY A C 1
ATOM 1000 O O . GLY A 1 118 ? 11.380 -6.685 -4.507 1.00 98.75 118 GLY A O 1
ATOM 1001 N N . SER A 1 119 ? 12.594 -8.534 -4.938 1.00 98.75 119 SER A N 1
ATOM 1002 C CA . SER A 1 119 ? 13.195 -8.080 -6.178 1.00 98.75 119 SER A CA 1
ATOM 1003 C C . SER A 1 119 ? 13.400 -9.216 -7.172 1.00 98.75 119 SER A C 1
ATOM 1005 O O . SER A 1 119 ? 13.410 -10.400 -6.819 1.00 98.75 119 SER A O 1
ATOM 1007 N N . GLY A 1 120 ? 13.576 -8.823 -8.430 1.00 98.06 120 GLY A N 1
ATOM 1008 C CA . GLY A 1 120 ? 13.875 -9.713 -9.538 1.00 98.06 120 GLY A CA 1
ATOM 1009 C C . GLY A 1 120 ? 15.232 -10.403 -9.453 1.00 98.06 120 GLY A C 1
ATOM 1010 O O . GLY A 1 120 ? 15.926 -10.344 -8.440 1.00 98.06 120 GLY A O 1
ATOM 1011 N N . ASP A 1 121 ? 15.593 -11.058 -10.554 1.00 94.69 121 ASP A N 1
ATOM 1012 C CA . ASP A 1 121 ? 16.832 -11.824 -10.677 1.00 94.69 121 ASP A CA 1
ATOM 1013 C C . ASP A 1 121 ? 17.980 -10.894 -11.064 1.00 94.69 121 ASP A C 1
ATOM 1015 O O . ASP A 1 121 ? 18.080 -10.459 -12.216 1.00 94.69 121 ASP A O 1
ATOM 1019 N N . TYR A 1 122 ? 18.827 -10.564 -10.090 1.00 92.75 122 TYR A N 1
ATOM 1020 C CA . TYR A 1 122 ? 20.010 -9.758 -10.340 1.00 92.75 122 TYR A CA 1
ATOM 1021 C C . TYR A 1 122 ? 21.112 -10.629 -10.943 1.00 92.75 122 TYR A C 1
ATOM 1023 O O . TYR A 1 122 ? 21.817 -11.346 -10.242 1.00 92.75 122 TYR A O 1
ATOM 1031 N N . ASP A 1 123 ? 21.264 -10.564 -12.265 1.00 86.94 123 ASP A N 1
ATOM 1032 C CA . ASP A 1 123 ? 22.375 -11.189 -12.993 1.00 86.94 123 ASP A CA 1
ATOM 1033 C C . ASP A 1 123 ? 22.577 -12.701 -12.718 1.00 86.94 123 ASP A C 1
ATOM 1035 O O . ASP A 1 123 ? 23.690 -13.220 -12.825 1.00 86.94 123 ASP A O 1
ATOM 1039 N N . GLY A 1 124 ? 21.493 -13.437 -12.447 1.00 89.50 124 GLY A N 1
ATOM 1040 C CA . GLY A 1 124 ? 21.505 -14.889 -12.243 1.00 89.50 124 GLY A CA 1
ATOM 1041 C C . GLY A 1 124 ? 21.645 -15.325 -10.783 1.00 89.50 124 GLY A C 1
ATOM 1042 O O . GLY A 1 124 ? 21.844 -16.516 -10.530 1.00 89.50 124 GLY A O 1
ATOM 1043 N N . GLU A 1 125 ? 21.551 -14.398 -9.828 1.00 92.69 125 GLU A N 1
ATOM 1044 C CA . GLU A 1 125 ? 21.507 -14.690 -8.389 1.00 92.69 125 GLU A CA 1
ATOM 1045 C C . GLU A 1 125 ? 20.150 -15.261 -7.933 1.00 92.69 125 GLU A C 1
ATOM 1047 O O . GLU A 1 125 ? 20.040 -15.814 -6.834 1.00 92.69 125 GLU A O 1
ATOM 1052 N N . GLY A 1 126 ? 19.149 -15.236 -8.816 1.00 94.25 126 GLY A N 1
ATOM 1053 C CA . GLY A 1 126 ? 17.796 -15.707 -8.558 1.00 94.25 126 GLY A CA 1
ATOM 1054 C C . GLY A 1 126 ? 16.901 -14.605 -7.999 1.00 94.25 126 GLY A C 1
ATOM 1055 O O . GLY A 1 126 ? 17.322 -13.478 -7.779 1.00 94.25 126 GLY A O 1
ATOM 1056 N N . PHE A 1 127 ? 15.622 -14.913 -7.800 1.00 97.94 127 PHE A N 1
ATOM 1057 C CA . PHE A 1 127 ? 14.707 -13.949 -7.197 1.00 97.94 127 PHE A CA 1
ATOM 1058 C C . PHE A 1 127 ? 14.960 -13.813 -5.697 1.00 97.94 127 PHE A C 1
ATOM 1060 O O . PHE A 1 127 ? 15.195 -14.806 -5.005 1.00 97.94 127 PHE A O 1
ATOM 1067 N N . HIS A 1 128 ? 14.860 -12.585 -5.190 1.00 98.19 128 HIS A N 1
ATOM 1068 C CA . HIS A 1 128 ? 15.143 -12.284 -3.793 1.00 98.19 128 HIS A CA 1
ATOM 1069 C C . HIS A 1 128 ? 13.893 -11.768 -3.095 1.00 98.19 128 HIS A C 1
ATOM 1071 O O . HIS A 1 128 ? 13.193 -10.882 -3.572 1.00 98.19 128 HIS A O 1
ATOM 1077 N N . GLU A 1 129 ? 13.600 -12.342 -1.942 1.00 98.56 129 GLU A N 1
ATOM 1078 C CA . GLU A 1 129 ? 12.643 -11.783 -0.999 1.00 98.56 129 GLU A CA 1
ATOM 1079 C C . GLU A 1 129 ? 13.332 -10.721 -0.140 1.00 98.56 129 GLU A C 1
ATOM 1081 O O . GLU A 1 129 ? 14.501 -10.891 0.213 1.00 98.56 129 GLU A O 1
ATOM 1086 N N . ASP A 1 130 ? 12.627 -9.646 0.217 1.00 98.75 130 ASP A N 1
ATOM 1087 C CA . ASP A 1 130 ? 13.163 -8.704 1.198 1.00 98.75 130 ASP A CA 1
ATOM 1088 C C . ASP A 1 130 ? 13.137 -9.355 2.599 1.00 98.75 130 ASP A C 1
ATOM 1090 O O . ASP A 1 130 ? 12.063 -9.717 3.093 1.00 98.75 130 ASP A O 1
ATOM 1094 N N . PRO A 1 131 ? 14.294 -9.532 3.262 1.00 98.50 131 PRO A N 1
ATOM 1095 C CA . PRO A 1 131 ? 14.390 -10.297 4.502 1.00 98.50 131 PRO A CA 1
ATOM 1096 C C . PRO A 1 131 ? 13.677 -9.640 5.688 1.00 98.50 131 PRO A C 1
ATOM 1098 O O . PRO A 1 131 ? 13.431 -10.318 6.688 1.00 98.50 131 PRO A O 1
ATOM 1101 N N . LEU A 1 132 ? 13.347 -8.346 5.609 1.00 98.44 132 LEU A N 1
ATOM 1102 C CA . LEU A 1 132 ? 12.588 -7.646 6.643 1.00 98.44 132 LEU A CA 1
ATOM 1103 C C . LEU A 1 132 ? 11.113 -7.469 6.278 1.00 98.44 132 LEU A C 1
ATOM 1105 O O . LEU A 1 132 ? 10.354 -7.016 7.136 1.00 98.44 132 LEU A O 1
ATOM 1109 N N . PHE A 1 133 ? 10.668 -7.883 5.085 1.00 98.75 133 PHE A N 1
ATOM 1110 C CA . PHE A 1 133 ? 9.277 -7.720 4.658 1.00 98.75 133 PHE A CA 1
ATOM 1111 C C . PHE A 1 133 ? 8.278 -8.286 5.664 1.00 98.75 133 PHE A C 1
ATOM 1113 O O . PHE A 1 133 ? 7.371 -7.571 6.085 1.00 98.75 133 PHE A O 1
ATOM 1120 N N . GLN A 1 134 ? 8.447 -9.547 6.085 1.00 98.31 134 GLN A N 1
ATOM 1121 C CA . GLN A 1 134 ? 7.507 -10.181 7.013 1.00 98.31 134 GLN A CA 1
ATOM 1122 C C . GLN A 1 134 ? 7.408 -9.397 8.322 1.00 98.31 134 GLN A C 1
ATOM 1124 O O . GLN A 1 134 ? 6.312 -9.086 8.789 1.00 98.31 134 GLN A O 1
ATOM 1129 N N . LEU A 1 135 ? 8.565 -9.067 8.905 1.00 98.38 135 LEU A N 1
ATOM 1130 C CA . LEU A 1 135 ? 8.640 -8.344 10.167 1.00 98.38 135 LEU A CA 1
ATOM 1131 C C . LEU A 1 135 ? 8.001 -6.958 10.036 1.00 98.38 135 LEU A C 1
ATOM 1133 O O . LEU A 1 135 ? 7.212 -6.563 10.894 1.00 98.38 135 LEU A O 1
ATOM 1137 N N . ASN A 1 136 ? 8.310 -6.242 8.955 1.00 98.62 136 ASN A N 1
ATOM 1138 C CA . ASN A 1 136 ? 7.761 -4.924 8.678 1.00 98.62 136 ASN A CA 1
ATOM 1139 C C . ASN A 1 136 ? 6.249 -4.980 8.468 1.00 98.62 136 ASN A C 1
ATOM 1141 O O . ASN A 1 136 ? 5.529 -4.247 9.139 1.00 98.62 136 ASN A O 1
ATOM 1145 N N . TYR A 1 137 ? 5.750 -5.887 7.629 1.00 98.50 137 TYR A N 1
ATOM 1146 C CA . TYR A 1 137 ? 4.324 -6.016 7.345 1.00 98.50 137 TYR A CA 1
ATOM 1147 C C . TYR A 1 137 ? 3.519 -6.384 8.595 1.00 98.50 137 TYR A C 1
ATOM 1149 O O . TYR A 1 137 ? 2.554 -5.699 8.936 1.00 98.50 137 TYR A O 1
ATOM 1157 N N . GLU A 1 138 ? 3.935 -7.412 9.340 1.00 97.44 138 GLU A N 1
ATOM 1158 C CA . GLU A 1 138 ? 3.224 -7.838 10.550 1.00 97.44 138 GLU A CA 1
ATOM 1159 C C . GLU A 1 138 ? 3.216 -6.752 11.635 1.00 97.44 138 GLU A C 1
ATOM 1161 O O . GLU A 1 138 ? 2.202 -6.558 12.313 1.00 97.44 138 GLU A O 1
ATOM 1166 N N . ASN A 1 139 ? 4.331 -6.038 11.819 1.00 98.06 139 ASN A N 1
ATOM 1167 C CA . ASN A 1 139 ? 4.430 -4.977 12.819 1.00 98.06 139 ASN A CA 1
ATOM 1168 C C . ASN A 1 139 ? 3.660 -3.717 12.405 1.00 98.06 139 ASN A C 1
ATOM 1170 O O . ASN A 1 139 ? 2.949 -3.154 13.239 1.00 98.06 139 ASN A O 1
ATOM 1174 N N . ALA A 1 140 ? 3.743 -3.316 11.136 1.00 97.38 140 ALA A N 1
ATOM 1175 C CA . ALA A 1 140 ? 2.985 -2.202 10.578 1.00 97.38 140 ALA A CA 1
ATOM 1176 C C . ALA A 1 140 ? 1.476 -2.445 10.728 1.00 97.38 140 ALA A C 1
ATOM 1178 O O . ALA A 1 140 ? 0.773 -1.632 11.334 1.00 97.38 140 ALA A O 1
ATOM 1179 N N . VAL A 1 141 ? 0.986 -3.609 10.287 1.00 93.50 141 VAL A N 1
ATOM 1180 C CA . VAL A 1 141 ? -0.428 -3.990 10.422 1.00 93.50 141 VAL A CA 1
ATOM 1181 C C . VAL A 1 141 ? -0.851 -4.031 11.893 1.00 93.50 141 VAL A C 1
ATOM 1183 O O . VAL A 1 141 ? -1.911 -3.506 12.237 1.00 93.50 141 VAL A O 1
ATOM 1186 N N . ARG A 1 142 ? -0.024 -4.586 12.793 1.00 93.75 142 ARG A N 1
ATOM 1187 C CA . ARG A 1 142 ? -0.321 -4.623 14.239 1.00 93.75 142 ARG A CA 1
ATOM 1188 C C . ARG A 1 142 ? -0.478 -3.230 14.844 1.00 93.75 142 ARG A C 1
ATOM 1190 O O . ARG A 1 142 ? -1.306 -3.041 15.736 1.00 93.75 142 ARG A O 1
ATOM 1197 N N . GLU A 1 143 ? 0.291 -2.262 14.360 1.00 94.62 143 GLU A N 1
ATOM 1198 C CA . GLU A 1 143 ? 0.210 -0.867 14.788 1.00 94.62 143 GLU A CA 1
ATOM 1199 C C . GLU A 1 143 ? -0.816 -0.046 13.983 1.00 94.62 143 GLU A C 1
ATOM 1201 O O . GLU A 1 143 ? -0.936 1.162 14.194 1.00 94.62 143 GLU A O 1
ATOM 1206 N N . ASN A 1 144 ? -1.658 -0.686 13.162 1.00 88.88 144 ASN A N 1
ATOM 1207 C CA . ASN A 1 144 ? -2.670 -0.054 12.306 1.00 88.88 144 ASN A CA 1
ATOM 1208 C C . ASN A 1 144 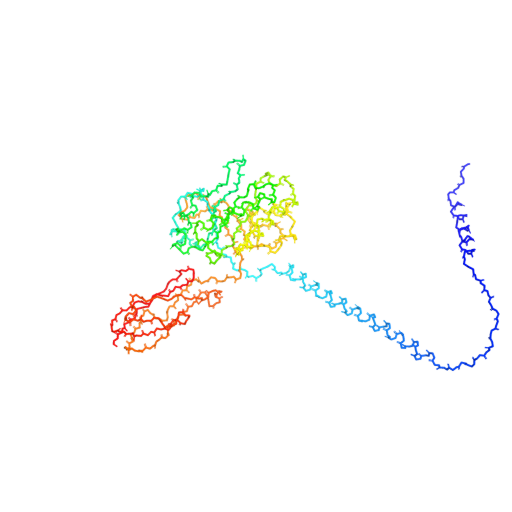? -2.073 0.931 11.285 1.00 88.88 144 ASN A C 1
ATOM 1210 O O . ASN A 1 144 ? -2.619 2.012 11.059 1.00 88.88 144 ASN A O 1
ATOM 1214 N N . ILE A 1 145 ? -0.936 0.569 10.697 1.00 94.56 145 ILE A N 1
ATOM 1215 C CA . ILE A 1 145 ? -0.365 1.241 9.532 1.00 94.56 145 ILE A CA 1
ATOM 1216 C C . ILE A 1 145 ? -0.929 0.570 8.277 1.00 94.56 145 ILE A C 1
ATOM 1218 O O . ILE A 1 145 ? -0.810 -0.644 8.098 1.00 94.56 145 ILE A O 1
ATOM 1222 N N . SER A 1 146 ? -1.560 1.355 7.408 1.00 93.50 146 SER A N 1
ATOM 1223 C CA . SER A 1 146 ? -2.093 0.867 6.135 1.00 93.50 146 SER A CA 1
ATOM 1224 C C . SER A 1 146 ? -0.944 0.599 5.169 1.00 93.50 146 SER A C 1
ATOM 1226 O O . SER A 1 146 ? -0.083 1.458 4.981 1.00 93.50 146 SER A O 1
ATOM 1228 N N . CYS A 1 147 ? -0.929 -0.581 4.553 1.00 96.81 147 CYS A N 1
ATOM 1229 C CA . CYS A 1 147 ? 0.213 -1.037 3.766 1.00 96.81 147 CYS A CA 1
ATOM 1230 C C . CYS A 1 147 ? -0.105 -1.155 2.268 1.00 96.81 147 CYS A C 1
ATOM 1232 O O . CYS A 1 147 ? -1.220 -1.501 1.873 1.00 96.81 147 CYS A O 1
ATOM 1234 N N . GLY A 1 148 ? 0.901 -0.886 1.444 1.00 98.06 148 GLY A N 1
ATOM 1235 C CA . GLY A 1 148 ? 1.075 -1.418 0.094 1.00 98.06 148 GLY A CA 1
ATOM 1236 C C . GLY A 1 148 ? 2.363 -2.214 0.016 1.00 98.06 148 GLY A C 1
ATOM 1237 O O . GLY A 1 148 ? 3.090 -2.318 1.007 1.00 98.06 148 GLY A O 1
ATOM 1238 N N . VAL A 1 149 ? 2.680 -2.721 -1.172 1.00 98.81 149 VAL A N 1
ATOM 1239 C CA . VAL A 1 149 ? 3.977 -3.356 -1.416 1.00 98.81 149 VAL A CA 1
ATOM 1240 C C . VAL A 1 149 ? 4.576 -2.903 -2.738 1.00 98.81 149 VAL A C 1
ATOM 1242 O O . VAL A 1 149 ? 3.835 -2.554 -3.657 1.00 98.81 149 VAL A O 1
ATOM 1245 N N . TYR A 1 150 ? 5.899 -2.941 -2.849 1.00 98.94 150 TYR A N 1
ATOM 1246 C CA . TYR A 1 150 ? 6.597 -2.749 -4.117 1.00 98.94 150 TYR A CA 1
ATOM 1247 C C . TYR A 1 150 ? 7.555 -3.900 -4.411 1.00 98.94 150 TYR A C 1
ATOM 1249 O O . TYR A 1 150 ? 8.042 -4.577 -3.499 1.00 98.94 150 TYR A O 1
ATOM 1257 N N . PHE A 1 151 ? 7.803 -4.123 -5.698 1.00 98.94 151 PHE A N 1
ATOM 1258 C CA . PHE A 1 151 ? 8.711 -5.143 -6.200 1.00 98.94 151 PHE A CA 1
ATOM 1259 C C . PHE A 1 151 ? 9.740 -4.507 -7.135 1.00 98.94 151 PHE A C 1
ATOM 1261 O O . PHE A 1 151 ? 9.373 -4.003 -8.198 1.00 98.94 151 PHE A O 1
ATOM 1268 N N . PHE A 1 152 ? 11.015 -4.553 -6.740 1.00 98.81 152 PHE A N 1
ATOM 1269 C CA . PHE A 1 152 ? 12.121 -3.987 -7.516 1.00 98.81 152 PHE A CA 1
ATOM 1270 C C . PHE A 1 152 ? 12.457 -4.884 -8.710 1.00 98.81 152 PHE A C 1
ATOM 1272 O O . PHE A 1 152 ? 12.812 -6.054 -8.539 1.00 98.81 152 PHE A O 1
ATOM 1279 N N . SER A 1 153 ? 12.375 -4.343 -9.922 1.00 98.69 153 SER A N 1
ATOM 1280 C CA . SER A 1 153 ? 12.581 -5.112 -11.148 1.00 98.69 153 SER A CA 1
ATOM 1281 C C . SER A 1 153 ? 14.033 -5.117 -11.616 1.00 98.69 153 SER A C 1
ATOM 1283 O O . SER A 1 153 ? 14.660 -4.066 -11.746 1.00 98.69 153 SER A O 1
ATOM 1285 N N . TYR A 1 154 ? 14.538 -6.300 -11.967 1.00 98.69 154 TYR A N 1
ATOM 1286 C CA . TYR A 1 154 ? 15.800 -6.467 -12.698 1.00 98.69 154 TYR A CA 1
ATOM 1287 C C . TYR A 1 154 ? 15.580 -6.951 -14.141 1.00 98.69 154 TYR A C 1
ATOM 1289 O O . TYR A 1 154 ? 16.543 -7.147 -14.887 1.00 98.69 154 TYR A O 1
ATOM 1297 N N . ALA A 1 155 ? 14.324 -7.109 -14.559 1.00 98.25 155 ALA A N 1
ATOM 1298 C CA . ALA A 1 155 ? 13.950 -7.581 -15.879 1.00 98.25 155 ALA A CA 1
ATOM 1299 C C . ALA A 1 155 ? 14.528 -6.703 -16.997 1.00 98.25 155 ALA A C 1
ATOM 1301 O O . ALA A 1 155 ? 14.523 -5.474 -16.937 1.00 98.25 155 ALA A O 1
ATOM 1302 N N . VAL A 1 156 ? 14.969 -7.350 -18.075 1.00 98.19 156 VAL A N 1
ATOM 1303 C CA . VAL A 1 156 ? 15.343 -6.707 -19.342 1.00 98.19 156 VAL A CA 1
ATOM 1304 C C . VAL A 1 156 ? 14.456 -7.175 -20.501 1.00 98.19 156 VAL A C 1
ATOM 1306 O O . VAL A 1 156 ? 14.617 -6.730 -21.637 1.00 98.19 156 VAL A O 1
ATOM 1309 N N . THR A 1 157 ? 13.469 -8.031 -20.234 1.00 98.62 157 THR A N 1
ATOM 1310 C CA . THR A 1 157 ? 12.453 -8.484 -21.190 1.00 98.62 157 THR A CA 1
ATOM 1311 C C . THR A 1 157 ? 11.069 -8.565 -20.548 1.00 98.62 157 THR A C 1
ATOM 1313 O O . THR A 1 157 ? 10.926 -8.756 -19.341 1.00 98.62 157 THR A O 1
ATOM 1316 N N . ALA A 1 158 ? 10.014 -8.471 -21.361 1.00 98.81 158 ALA A N 1
ATOM 1317 C CA . ALA A 1 158 ? 8.638 -8.623 -20.878 1.00 98.81 158 ALA A CA 1
ATOM 1318 C C . ALA A 1 158 ? 8.369 -9.998 -20.233 1.00 98.81 158 ALA A C 1
ATOM 1320 O O . ALA A 1 158 ? 7.611 -10.092 -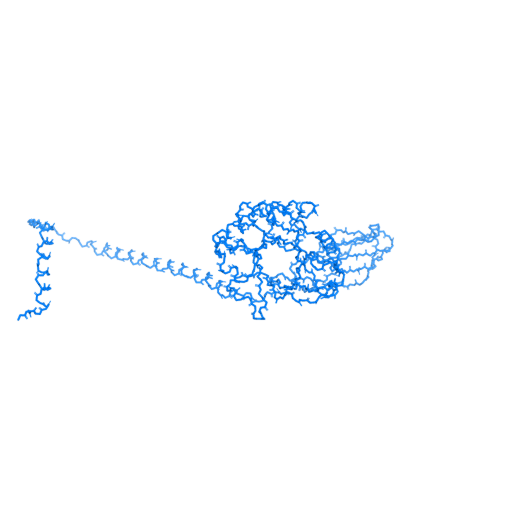19.269 1.00 98.81 158 ALA A O 1
ATOM 1321 N N . ASP A 1 159 ? 9.015 -11.059 -20.727 1.00 98.75 159 ASP A N 1
ATOM 1322 C CA . ASP A 1 159 ? 8.902 -12.398 -20.141 1.00 98.75 159 ASP A CA 1
ATOM 1323 C C . ASP A 1 159 ? 9.573 -12.479 -18.760 1.00 98.75 159 ASP A C 1
ATOM 1325 O O . ASP A 1 159 ? 9.043 -13.135 -17.863 1.00 98.75 159 ASP A O 1
ATOM 1329 N N . GLU A 1 160 ? 10.701 -11.794 -18.550 1.00 98.69 160 GLU A N 1
ATOM 1330 C CA . GLU A 1 160 ? 11.306 -11.634 -17.220 1.00 98.69 160 GLU A CA 1
ATOM 1331 C C . GLU A 1 160 ? 10.393 -10.864 -16.270 1.00 98.69 160 GLU A C 1
ATOM 1333 O O . GLU A 1 160 ? 10.108 -11.368 -15.189 1.00 98.69 160 GLU A O 1
ATOM 1338 N N . ALA A 1 161 ? 9.853 -9.718 -16.694 1.00 98.88 161 ALA A N 1
ATOM 1339 C CA . ALA A 1 161 ? 8.944 -8.919 -15.868 1.00 98.88 161 ALA A CA 1
ATOM 1340 C C . ALA A 1 161 ? 7.671 -9.699 -15.487 1.00 98.88 161 ALA A C 1
ATOM 1342 O O . ALA A 1 161 ? 7.152 -9.580 -14.378 1.00 98.88 161 ALA A O 1
ATOM 1343 N N . LYS A 1 162 ? 7.185 -10.571 -16.380 1.00 98.88 162 LYS A N 1
ATOM 1344 C CA . LYS A 1 162 ? 6.107 -11.511 -16.059 1.00 98.88 162 LYS A CA 1
ATOM 1345 C C . LYS A 1 162 ? 6.528 -12.536 -15.000 1.00 98.88 162 LYS A C 1
ATOM 1347 O O . LYS A 1 162 ? 5.732 -12.834 -14.114 1.00 98.88 162 LYS A O 1
ATOM 1352 N N . ARG A 1 163 ? 7.738 -13.103 -15.082 1.00 98.81 163 ARG A N 1
ATOM 1353 C CA . ARG A 1 163 ? 8.238 -14.051 -14.066 1.00 98.81 163 ARG A CA 1
ATOM 1354 C C . ARG A 1 163 ? 8.427 -13.380 -12.708 1.00 98.81 163 ARG A C 1
ATOM 1356 O O . ARG A 1 163 ? 8.083 -13.979 -11.699 1.00 98.81 163 ARG A O 1
ATOM 1363 N N . GLU A 1 164 ? 8.903 -12.142 -12.696 1.00 98.81 164 GLU A N 1
ATOM 1364 C CA . GLU A 1 164 ? 8.990 -11.319 -11.490 1.00 98.81 164 GLU A CA 1
ATOM 1365 C C . GLU A 1 164 ? 7.614 -11.057 -10.869 1.00 98.81 164 GLU A C 1
ATOM 1367 O O . GLU A 1 164 ? 7.451 -11.220 -9.664 1.00 98.81 164 GLU A O 1
ATOM 1372 N N . ALA A 1 165 ? 6.596 -10.736 -11.675 1.00 98.94 165 ALA A N 1
ATOM 1373 C CA . ALA A 1 165 ? 5.228 -10.592 -11.175 1.00 98.94 165 ALA A CA 1
ATOM 1374 C C . ALA A 1 165 ? 4.683 -11.899 -10.581 1.00 98.94 165 ALA A C 1
ATOM 1376 O O . ALA A 1 165 ? 4.033 -11.878 -9.541 1.00 98.94 165 ALA A O 1
ATOM 1377 N N . LEU A 1 166 ? 4.969 -13.045 -11.209 1.00 98.94 166 LEU A N 1
ATOM 1378 C CA . LEU A 1 166 ? 4.593 -14.352 -10.662 1.00 98.94 166 LEU A CA 1
ATOM 1379 C C . LEU A 1 166 ? 5.282 -14.619 -9.319 1.00 98.94 166 LEU A C 1
ATOM 1381 O O . LEU A 1 166 ? 4.621 -15.061 -8.388 1.00 98.94 166 LEU A O 1
ATOM 1385 N N . TYR A 1 167 ? 6.564 -14.281 -9.186 1.00 98.88 167 TYR A N 1
ATOM 1386 C CA . TYR A 1 167 ? 7.267 -14.403 -7.911 1.00 98.88 167 TYR A CA 1
ATOM 1387 C C . TYR A 1 167 ? 6.734 -13.426 -6.849 1.00 98.88 167 TYR A C 1
ATOM 1389 O O . TYR A 1 167 ? 6.558 -13.798 -5.693 1.00 98.88 167 TYR A O 1
ATOM 1397 N N . CYS A 1 168 ? 6.378 -12.196 -7.231 1.00 98.94 168 CYS A N 1
ATOM 1398 C CA . CYS A 1 168 ? 5.685 -11.262 -6.342 1.00 98.94 168 CYS A CA 1
ATOM 1399 C C . CYS A 1 168 ? 4.363 -11.857 -5.818 1.00 98.94 168 CYS A C 1
ATOM 1401 O O . CYS A 1 168 ? 4.081 -11.770 -4.622 1.00 98.94 168 CYS A O 1
ATOM 1403 N N . LEU A 1 169 ? 3.583 -12.523 -6.680 1.00 98.94 169 LEU A N 1
ATOM 1404 C CA . LEU A 1 169 ? 2.365 -13.238 -6.281 1.00 98.94 169 LEU A CA 1
ATOM 1405 C C . LEU A 1 169 ? 2.653 -14.418 -5.343 1.00 98.94 169 LEU A C 1
ATOM 1407 O O . LEU A 1 169 ? 1.915 -14.597 -4.376 1.00 98.94 169 LEU A O 1
ATOM 1411 N N . GLU A 1 170 ? 3.722 -15.183 -5.579 1.00 98.88 170 GLU A N 1
ATOM 1412 C CA . GLU A 1 170 ? 4.156 -16.261 -4.677 1.00 98.88 170 GLU A CA 1
ATOM 1413 C C . GLU A 1 170 ? 4.493 -15.725 -3.279 1.00 98.88 170 GLU A C 1
ATOM 1415 O O . GLU A 1 170 ? 4.103 -16.324 -2.277 1.00 98.88 170 GLU A O 1
ATOM 1420 N N . LEU A 1 171 ? 5.160 -14.569 -3.185 1.00 98.88 171 LEU A N 1
ATOM 1421 C CA . LEU A 1 171 ? 5.444 -13.921 -1.903 1.00 98.88 171 LEU A CA 1
ATOM 1422 C C . LEU A 1 171 ? 4.168 -13.403 -1.223 1.00 98.88 171 LEU A C 1
ATOM 1424 O O . LEU A 1 171 ? 3.983 -13.613 -0.024 1.00 98.88 171 LEU A O 1
ATOM 1428 N N . LEU A 1 172 ? 3.255 -12.774 -1.969 1.00 98.81 172 LEU A N 1
ATOM 1429 C CA . LEU A 1 172 ? 1.952 -12.353 -1.438 1.00 98.81 172 LEU A CA 1
ATOM 1430 C C . LEU A 1 172 ? 1.168 -13.551 -0.878 1.00 98.81 172 LEU A C 1
ATOM 1432 O O . LEU A 1 172 ? 0.616 -13.468 0.222 1.00 98.81 172 LEU A O 1
ATOM 1436 N N . GLU A 1 173 ? 1.173 -14.684 -1.585 1.00 98.69 173 GLU A N 1
ATOM 1437 C CA . GLU A 1 173 ? 0.557 -15.932 -1.129 1.00 98.69 173 GLU A CA 1
ATOM 1438 C C . GLU A 1 173 ? 1.261 -16.507 0.109 1.00 98.69 173 GLU A C 1
ATOM 1440 O O . GLU A 1 173 ? 0.584 -16.849 1.082 1.00 98.69 173 GLU A O 1
ATOM 1445 N N . LYS A 1 174 ? 2.603 -16.551 0.119 1.00 98.56 174 LYS A N 1
ATOM 1446 C CA . LYS A 1 174 ? 3.426 -16.990 1.263 1.00 98.56 174 LYS A CA 1
ATOM 1447 C C . LYS A 1 174 ? 3.040 -16.258 2.550 1.00 98.56 174 LYS A C 1
ATOM 1449 O O . LYS A 1 174 ? 3.009 -16.868 3.620 1.00 98.56 174 LYS A O 1
ATOM 1454 N N . TYR A 1 175 ? 2.723 -14.970 2.437 1.00 98.31 175 TYR A N 1
ATOM 1455 C CA . TYR A 1 175 ? 2.338 -14.105 3.552 1.00 98.31 175 TYR A CA 1
ATOM 1456 C C . TYR A 1 175 ? 0.829 -13.987 3.777 1.00 98.31 175 TYR A C 1
ATOM 1458 O O . TYR A 1 175 ? 0.392 -13.214 4.628 1.00 98.31 175 TYR A O 1
ATOM 1466 N N . TYR A 1 176 ? 0.027 -14.786 3.066 1.00 97.56 176 TYR A N 1
ATOM 1467 C CA . TYR A 1 176 ? -1.435 -14.791 3.141 1.00 97.56 176 TYR A CA 1
ATOM 1468 C C . TYR A 1 176 ? -2.077 -13.421 2.865 1.00 97.56 176 TYR A C 1
ATOM 1470 O O . TYR A 1 176 ? -3.185 -13.155 3.336 1.00 97.56 176 TYR A O 1
ATOM 1478 N N . ILE A 1 177 ? -1.399 -12.568 2.094 1.00 98.19 177 ILE A N 1
ATOM 1479 C CA . ILE A 1 177 ? -1.852 -11.223 1.742 1.00 98.19 177 ILE A CA 1
ATOM 1480 C C . ILE A 1 177 ? -2.803 -11.331 0.557 1.00 98.19 177 ILE A C 1
ATOM 1482 O O . ILE A 1 177 ? -2.445 -11.812 -0.516 1.00 98.19 177 ILE A O 1
ATOM 1486 N N . LYS A 1 178 ? -4.036 -10.869 0.743 1.00 97.50 178 LYS A N 1
ATOM 1487 C CA . LYS A 1 178 ? -5.062 -10.813 -0.300 1.00 97.50 178 LYS A CA 1
ATOM 1488 C C . LYS A 1 178 ? -5.175 -9.391 -0.843 1.00 97.50 178 LYS A C 1
ATOM 1490 O O . LYS A 1 178 ? -4.831 -8.442 -0.141 1.00 97.50 178 LYS A O 1
ATOM 1495 N N . PRO A 1 179 ? -5.777 -9.199 -2.031 1.00 95.62 179 PRO A N 1
ATOM 1496 C CA . PRO A 1 179 ? -6.012 -7.859 -2.566 1.00 95.62 179 PRO A CA 1
ATOM 1497 C C . PRO A 1 179 ? -6.749 -6.914 -1.605 1.00 95.62 179 PRO A C 1
ATOM 1499 O O . PRO A 1 179 ? -6.496 -5.718 -1.607 1.00 95.62 179 PRO A O 1
ATOM 1502 N N . SER A 1 180 ? -7.645 -7.438 -0.760 1.00 90.06 180 SER A N 1
ATOM 1503 C CA . SER A 1 180 ? -8.392 -6.644 0.227 1.00 90.06 180 SER A C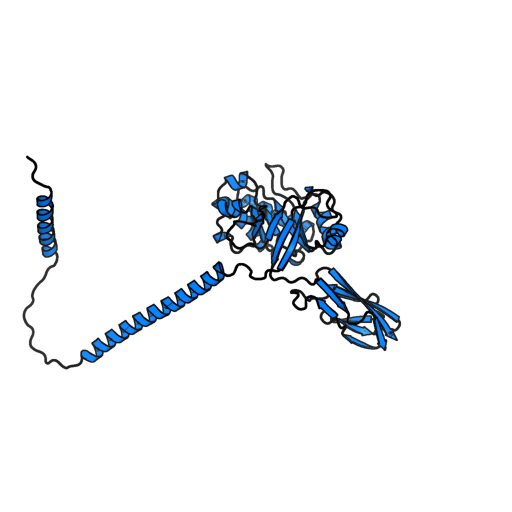A 1
ATOM 1504 C C . SER A 1 180 ? -7.573 -6.170 1.427 1.00 90.06 180 SER A C 1
ATOM 1506 O O . SER A 1 180 ? -8.068 -5.333 2.180 1.00 90.06 180 SER A O 1
ATOM 1508 N N . ASP A 1 181 ? -6.388 -6.740 1.639 1.00 93.00 181 ASP A N 1
ATOM 1509 C CA . ASP A 1 181 ? -5.538 -6.440 2.793 1.00 93.00 181 ASP A CA 1
ATOM 1510 C C . ASP A 1 181 ? -4.603 -5.255 2.507 1.00 93.00 181 ASP A C 1
ATOM 1512 O O . ASP A 1 181 ? -4.140 -4.593 3.435 1.00 93.00 181 ASP A O 1
ATOM 1516 N N . LEU A 1 182 ? -4.365 -4.950 1.226 1.00 95.12 182 LEU A N 1
ATOM 1517 C CA . LEU A 1 182 ? -3.541 -3.826 0.800 1.00 95.12 182 LEU A CA 1
ATOM 1518 C C . LEU A 1 182 ? -4.392 -2.567 0.603 1.00 95.12 182 LEU A C 1
ATOM 1520 O O . LEU A 1 182 ? -5.367 -2.551 -0.149 1.00 95.12 182 LEU A O 1
ATOM 1524 N N . PHE A 1 183 ? -4.002 -1.488 1.276 1.00 92.62 183 PHE A N 1
ATOM 1525 C CA . PHE A 1 183 ? -4.603 -0.168 1.090 1.00 92.62 183 PHE A CA 1
ATOM 1526 C C . PHE A 1 183 ? -4.070 0.517 -0.173 1.00 92.62 183 PHE A C 1
ATOM 1528 O O . PHE A 1 183 ? -4.821 1.204 -0.870 1.00 92.62 183 PHE A O 1
ATOM 1535 N N . PHE A 1 184 ? -2.781 0.325 -0.468 1.00 95.69 184 PHE A N 1
ATOM 1536 C CA . PHE A 1 184 ? -2.150 0.805 -1.696 1.00 95.69 184 PHE A CA 1
ATOM 1537 C C . PHE A 1 184 ? -1.964 -0.341 -2.705 1.00 95.69 184 PHE A C 1
ATOM 1539 O O . PHE A 1 184 ? -1.880 -1.500 -2.300 1.00 95.69 184 PHE A O 1
ATOM 1546 N N . PRO A 1 185 ? -1.882 -0.034 -4.012 1.00 96.81 185 PRO A N 1
ATOM 1547 C CA . PRO A 1 185 ? -1.601 -1.031 -5.046 1.00 96.81 185 PRO A CA 1
ATOM 1548 C C . PRO A 1 185 ? -0.244 -1.733 -4.860 1.00 96.81 185 PRO A C 1
ATOM 1550 O O . PRO A 1 185 ? 0.613 -1.271 -4.107 1.00 96.81 185 PRO A O 1
ATOM 1553 N N . VAL A 1 186 ? -0.023 -2.802 -5.628 1.00 98.81 186 VAL A N 1
ATOM 1554 C CA . VAL A 1 186 ? 1.295 -3.434 -5.786 1.00 98.81 186 VAL A CA 1
ATOM 1555 C C . VAL A 1 186 ? 2.109 -2.639 -6.805 1.00 98.81 186 VAL A C 1
ATOM 1557 O O . VAL A 1 186 ? 1.736 -2.572 -7.978 1.00 98.81 186 VAL A O 1
ATOM 1560 N N . ALA A 1 187 ? 3.203 -2.016 -6.373 1.00 98.88 187 ALA A N 1
ATOM 1561 C CA . ALA A 1 187 ? 4.022 -1.184 -7.244 1.00 98.88 187 ALA A CA 1
ATOM 1562 C C . ALA A 1 187 ? 5.076 -2.010 -8.004 1.00 98.88 187 ALA A C 1
ATOM 1564 O O . ALA A 1 187 ? 5.849 -2.755 -7.400 1.00 98.88 187 ALA A O 1
ATOM 1565 N N . PHE A 1 188 ? 5.114 -1.852 -9.327 1.00 98.88 188 PHE A N 1
ATOM 1566 C CA . PHE A 1 188 ? 6.238 -2.252 -10.168 1.00 98.88 188 PHE A CA 1
ATOM 1567 C C . PHE A 1 188 ? 7.286 -1.147 -10.138 1.00 98.88 188 PHE A C 1
ATOM 1569 O O . PHE A 1 188 ? 7.027 -0.052 -10.643 1.00 98.88 188 PHE A O 1
ATOM 1576 N N . ASP A 1 189 ? 8.435 -1.435 -9.546 1.00 98.88 189 ASP A N 1
ATOM 1577 C CA . ASP A 1 189 ? 9.545 -0.501 -9.424 1.00 98.88 189 ASP A CA 1
ATOM 1578 C C . ASP A 1 189 ? 10.531 -0.726 -10.584 1.00 98.88 189 ASP A C 1
ATOM 1580 O O . ASP A 1 189 ? 11.206 -1.758 -10.675 1.00 98.88 189 ASP A O 1
ATOM 1584 N N . LEU A 1 190 ? 10.522 0.225 -11.529 1.00 98.38 190 LEU A N 1
ATOM 1585 C CA . LEU A 1 190 ? 11.335 0.219 -12.745 1.00 98.38 190 LEU A CA 1
ATOM 1586 C C . LEU A 1 190 ? 12.406 1.306 -12.680 1.00 98.38 190 LEU A C 1
ATOM 1588 O O . LEU A 1 190 ? 12.183 2.442 -13.111 1.00 98.38 190 LEU A O 1
ATOM 1592 N N . GLU A 1 191 ? 13.597 0.923 -12.240 1.00 97.06 191 GLU A N 1
ATOM 1593 C CA . GLU A 1 191 ? 14.741 1.840 -12.149 1.00 97.06 191 GLU A CA 1
ATOM 1594 C C . GLU A 1 191 ? 16.057 1.236 -12.643 1.00 97.06 191 GLU A C 1
ATOM 1596 O O . GLU A 1 191 ? 17.055 1.937 -12.802 1.00 97.06 191 GLU A O 1
ATOM 1601 N N . TYR A 1 192 ? 16.070 -0.062 -12.949 1.00 97.25 192 TYR A N 1
ATOM 1602 C CA . TYR A 1 192 ? 17.295 -0.756 -13.307 1.00 97.25 192 TYR A CA 1
ATOM 1603 C C . TYR A 1 192 ? 17.899 -0.263 -14.629 1.00 97.25 192 TYR A C 1
ATOM 1605 O O . TYR A 1 192 ? 17.318 -0.405 -15.707 1.00 97.25 192 TYR A O 1
ATOM 1613 N N . ASP A 1 193 ? 19.135 0.231 -14.569 1.00 96.56 193 ASP A N 1
ATOM 1614 C CA . ASP A 1 193 ? 19.855 0.792 -15.716 1.00 96.56 193 ASP A CA 1
ATOM 1615 C C . ASP A 1 193 ? 19.877 -0.115 -16.957 1.00 96.56 193 ASP A C 1
ATOM 1617 O O . ASP A 1 193 ? 19.774 0.374 -18.088 1.00 96.56 193 ASP A O 1
ATOM 1621 N N . LYS A 1 194 ? 20.032 -1.440 -16.792 1.00 97.06 194 LYS A N 1
ATOM 1622 C CA . LYS A 1 194 ? 20.037 -2.350 -17.952 1.00 97.06 194 LYS A CA 1
ATOM 1623 C C . LYS A 1 194 ? 18.656 -2.441 -18.588 1.00 97.06 194 LYS A C 1
ATOM 1625 O O . LYS A 1 194 ? 18.583 -2.458 -19.815 1.00 97.06 194 LYS A O 1
ATOM 1630 N N . ALA A 1 195 ? 17.592 -2.425 -17.784 1.00 96.81 195 ALA A N 1
ATOM 1631 C CA . ALA A 1 195 ? 16.215 -2.382 -18.263 1.00 96.81 195 ALA A CA 1
ATOM 1632 C C . ALA A 1 195 ? 15.992 -1.124 -19.113 1.00 96.81 195 ALA A C 1
ATOM 1634 O O . ALA A 1 195 ? 15.551 -1.218 -20.258 1.00 96.81 195 ALA A O 1
ATOM 1635 N N . LEU A 1 196 ? 16.413 0.045 -18.627 1.00 96.38 196 LEU A N 1
ATOM 1636 C CA . LEU A 1 196 ? 16.251 1.325 -19.330 1.00 96.38 196 LEU A CA 1
ATOM 1637 C C . LEU A 1 196 ? 16.986 1.361 -20.680 1.00 96.38 196 LEU A C 1
ATOM 1639 O O . LEU A 1 196 ? 16.469 1.875 -21.678 1.00 96.38 196 LEU A O 1
ATOM 1643 N N . ARG A 1 197 ? 18.171 0.743 -20.757 1.00 97.00 197 ARG A N 1
ATOM 1644 C CA . ARG A 1 197 ? 18.967 0.645 -21.997 1.00 97.00 197 ARG A CA 1
ATOM 1645 C C . ARG A 1 197 ? 18.326 -0.220 -23.083 1.00 97.00 197 ARG A C 1
ATOM 1647 O O . ARG A 1 197 ? 18.733 -0.116 -24.239 1.00 97.00 197 ARG A O 1
ATOM 1654 N N . THR A 1 198 ? 17.317 -1.028 -22.756 1.00 97.75 198 THR A N 1
ATOM 1655 C CA . THR A 1 198 ? 16.561 -1.810 -23.754 1.00 97.75 198 THR A CA 1
ATOM 1656 C C . THR A 1 198 ? 15.629 -0.953 -24.615 1.00 97.75 198 THR A C 1
ATOM 1658 O O . THR A 1 198 ? 15.160 -1.393 -25.667 1.00 97.75 198 THR A O 1
ATOM 1661 N N . GLY A 1 199 ? 15.395 0.298 -24.208 1.00 97.69 199 GLY A N 1
ATOM 1662 C CA . GLY A 1 199 ? 14.649 1.284 -24.972 1.00 97.69 199 GLY A CA 1
ATOM 1663 C C . GLY A 1 199 ? 13.156 1.328 -24.653 1.00 97.69 199 GLY A C 1
ATOM 1664 O O . GLY A 1 199 ? 12.561 0.417 -24.077 1.00 97.69 199 GLY A O 1
ATOM 1665 N N . ARG A 1 200 ? 12.537 2.436 -25.075 1.00 98.19 200 ARG A N 1
ATOM 1666 C CA . ARG A 1 200 ? 11.205 2.862 -24.627 1.00 98.19 200 ARG A CA 1
ATOM 1667 C C . ARG A 1 200 ? 10.091 1.825 -24.825 1.00 98.19 200 ARG A C 1
ATOM 1669 O O . ARG A 1 200 ? 9.221 1.660 -23.972 1.00 98.19 200 ARG A O 1
ATOM 1676 N N . ARG A 1 201 ? 10.094 1.132 -25.967 1.00 98.44 201 ARG A N 1
ATOM 1677 C CA . ARG A 1 201 ? 9.097 0.093 -26.268 1.00 98.44 201 ARG A CA 1
ATOM 1678 C C . ARG A 1 201 ? 9.210 -1.073 -25.287 1.00 98.44 201 ARG A C 1
ATOM 1680 O O . ARG A 1 201 ? 8.210 -1.437 -24.684 1.00 98.44 201 ARG A O 1
ATOM 1687 N N . ASN A 1 202 ? 10.419 -1.596 -25.089 1.00 98.69 202 ASN A N 1
ATOM 1688 C CA . ASN A 1 202 ? 10.634 -2.751 -24.225 1.00 98.69 202 ASN A CA 1
ATOM 1689 C C . ASN A 1 202 ? 10.389 -2.415 -22.748 1.00 98.69 202 ASN A C 1
ATOM 1691 O O . ASN A 1 202 ? 9.735 -3.191 -22.065 1.00 98.69 202 ASN A O 1
ATOM 1695 N N . CYS A 1 203 ? 10.796 -1.228 -22.281 1.00 98.81 203 CYS A N 1
ATOM 1696 C CA . CYS A 1 203 ? 10.417 -0.735 -20.950 1.00 98.81 203 CYS A CA 1
ATOM 1697 C C . CYS A 1 203 ? 8.894 -0.740 -20.760 1.00 98.81 203 CYS A C 1
ATOM 1699 O O . CYS A 1 203 ? 8.396 -1.267 -19.772 1.00 98.81 203 CYS A O 1
ATOM 1701 N N . THR A 1 204 ? 8.145 -0.243 -21.751 1.00 98.81 204 THR A N 1
ATOM 1702 C CA . THR A 1 204 ? 6.674 -0.257 -21.705 1.00 98.81 204 THR A CA 1
ATOM 1703 C C . THR A 1 204 ? 6.124 -1.687 -21.697 1.00 98.81 204 THR A C 1
ATOM 1705 O O . THR A 1 204 ? 5.200 -1.980 -20.944 1.00 98.81 204 THR A O 1
ATOM 1708 N N . ASP A 1 205 ? 6.692 -2.599 -22.488 1.00 98.88 205 ASP A N 1
ATOM 1709 C CA . ASP A 1 205 ? 6.250 -3.998 -22.532 1.00 98.88 205 ASP A CA 1
ATOM 1710 C C . ASP A 1 205 ? 6.528 -4.745 -21.219 1.00 98.88 205 ASP A C 1
ATOM 1712 O O . ASP A 1 205 ? 5.677 -5.515 -20.778 1.00 98.88 205 ASP A O 1
ATOM 1716 N N . MET A 1 206 ? 7.660 -4.473 -20.559 1.00 98.88 206 MET A N 1
ATOM 1717 C CA . MET A 1 206 ? 7.977 -4.983 -19.219 1.00 98.88 206 MET A CA 1
ATOM 1718 C C . MET A 1 206 ? 6.969 -4.500 -18.180 1.00 98.88 206 MET A C 1
ATOM 1720 O O . MET A 1 206 ? 6.357 -5.318 -17.494 1.00 98.88 206 MET A O 1
ATOM 1724 N N . THR A 1 207 ? 6.723 -3.188 -18.133 1.00 98.88 207 THR A N 1
ATOM 1725 C CA . THR A 1 207 ? 5.725 -2.594 -17.239 1.00 98.88 207 THR A CA 1
ATOM 1726 C C . THR A 1 207 ? 4.346 -3.221 -17.448 1.00 98.88 207 THR A C 1
ATOM 1728 O O . THR A 1 207 ? 3.713 -3.668 -16.496 1.00 98.88 207 THR A O 1
ATOM 1731 N N . LEU A 1 208 ? 3.889 -3.331 -18.700 1.00 98.88 208 LEU A N 1
ATOM 1732 C CA . LEU A 1 208 ? 2.596 -3.942 -19.012 1.00 98.88 208 LEU A CA 1
ATOM 1733 C C . LEU A 1 208 ? 2.539 -5.427 -18.645 1.00 98.88 208 LEU A C 1
ATOM 1735 O O . LEU A 1 208 ? 1.483 -5.898 -18.226 1.00 98.88 208 LEU A O 1
ATOM 1739 N N . ALA A 1 209 ? 3.631 -6.171 -18.825 1.00 98.94 209 ALA A N 1
ATOM 1740 C CA . ALA A 1 209 ? 3.689 -7.585 -18.479 1.00 98.94 209 ALA A CA 1
ATOM 1741 C C . ALA A 1 209 ? 3.550 -7.801 -16.968 1.00 98.94 209 ALA A C 1
ATOM 1743 O O . ALA A 1 209 ? 2.765 -8.660 -16.554 1.00 98.94 209 ALA A O 1
ATOM 1744 N N . PHE A 1 210 ? 4.240 -6.994 -16.158 1.00 98.94 210 PHE A N 1
ATOM 1745 C CA . PHE A 1 210 ? 4.103 -7.051 -14.707 1.00 98.94 210 PHE A CA 1
ATOM 1746 C C . PHE A 1 210 ? 2.686 -6.654 -14.274 1.00 98.94 210 PHE A C 1
ATOM 1748 O O . PHE A 1 210 ? 1.980 -7.450 -13.651 1.00 98.94 210 PHE A O 1
ATOM 1755 N N . CYS A 1 211 ? 2.220 -5.465 -14.676 1.00 98.88 211 CYS A N 1
ATOM 1756 C CA . CYS A 1 211 ? 0.929 -4.931 -14.242 1.00 98.88 211 CYS A CA 1
ATOM 1757 C C . CYS A 1 211 ? -0.245 -5.848 -14.616 1.00 98.88 211 CYS A C 1
ATOM 1759 O O . CYS A 1 211 ? -1.052 -6.183 -13.751 1.00 98.88 211 CYS A O 1
ATOM 1761 N N . LYS A 1 212 ? -0.307 -6.343 -15.861 1.00 98.88 212 LYS A N 1
ATOM 1762 C CA . LYS A 1 212 ? -1.384 -7.254 -16.298 1.00 98.88 212 LYS A CA 1
ATOM 1763 C C . LYS A 1 212 ? -1.380 -8.583 -15.548 1.00 98.88 212 LYS A C 1
ATOM 1765 O O . LYS A 1 212 ? -2.433 -9.194 -15.382 1.00 98.88 212 LYS A O 1
ATOM 1770 N N . THR A 1 213 ? -0.208 -9.055 -15.125 1.00 98.94 213 THR A N 1
ATOM 1771 C CA . THR A 1 213 ? -0.096 -10.291 -14.339 1.00 98.94 213 THR A CA 1
ATOM 1772 C C . THR A 1 213 ? -0.681 -10.091 -12.941 1.00 98.94 213 THR A C 1
ATOM 1774 O O . THR A 1 213 ? -1.456 -10.932 -12.488 1.00 98.94 213 THR A O 1
ATOM 1777 N N . MET A 1 214 ? -0.408 -8.947 -12.305 1.00 98.81 214 MET A N 1
ATOM 1778 C CA . MET A 1 214 ? -1.011 -8.584 -11.017 1.00 98.81 214 MET A CA 1
ATOM 1779 C C . MET A 1 214 ? -2.533 -8.405 -11.118 1.00 98.81 214 MET A C 1
ATOM 1781 O O . MET A 1 214 ? -3.270 -8.968 -10.305 1.00 98.81 214 MET A O 1
ATOM 1785 N N . GLU A 1 215 ? -3.016 -7.709 -12.155 1.00 98.62 215 GLU A N 1
ATOM 1786 C CA . GLU A 1 215 ? -4.455 -7.527 -12.406 1.00 98.62 215 GLU A CA 1
ATOM 1787 C C . GLU A 1 215 ? -5.181 -8.857 -12.594 1.00 98.62 215 GLU A C 1
ATOM 1789 O O . GLU A 1 215 ? -6.265 -9.063 -12.047 1.00 98.62 215 GLU A O 1
ATOM 1794 N N . ALA A 1 216 ? -4.580 -9.785 -13.346 1.00 98.62 216 ALA A N 1
ATOM 1795 C CA . ALA A 1 216 ? -5.149 -11.108 -13.575 1.00 98.62 216 ALA A CA 1
ATOM 1796 C C . ALA A 1 216 ? -5.297 -11.919 -12.274 1.00 98.62 216 ALA A C 1
ATOM 1798 O O . ALA A 1 216 ? -6.195 -12.757 -12.180 1.00 98.62 216 ALA A O 1
ATOM 1799 N N . ALA A 1 217 ? -4.459 -11.648 -11.270 1.00 98.38 217 ALA A N 1
ATOM 1800 C CA . ALA A 1 217 ? -4.551 -12.224 -9.930 1.00 98.38 217 ALA A CA 1
ATOM 1801 C C . ALA A 1 217 ? -5.472 -11.431 -8.977 1.00 98.38 217 ALA A C 1
ATOM 1803 O O . ALA A 1 217 ? -5.672 -11.832 -7.831 1.00 98.38 217 ALA A O 1
ATOM 1804 N N . GLY A 1 218 ? -6.062 -10.325 -9.441 1.00 98.19 218 GLY A N 1
ATOM 1805 C CA . GLY A 1 218 ? -6.985 -9.488 -8.676 1.00 98.19 218 GLY A CA 1
ATOM 1806 C C . GLY A 1 218 ? -6.320 -8.408 -7.821 1.00 98.19 218 GLY A C 1
ATOM 1807 O O . GLY A 1 218 ? -7.029 -7.719 -7.088 1.00 98.19 218 GLY A O 1
ATOM 1808 N N . PHE A 1 219 ? -4.999 -8.239 -7.910 1.00 98.56 219 PHE A N 1
ATOM 1809 C CA . PHE A 1 219 ? -4.290 -7.127 -7.280 1.00 98.56 219 PHE A CA 1
ATOM 1810 C C . PHE A 1 219 ? -4.322 -5.902 -8.193 1.00 98.56 219 PHE A C 1
ATOM 1812 O O . PHE A 1 219 ? -4.125 -6.008 -9.401 1.00 98.56 219 PHE A O 1
ATOM 1819 N N . GLU A 1 220 ? -4.543 -4.724 -7.615 1.00 98.12 220 GLU A N 1
ATOM 1820 C CA . GLU A 1 220 ? -4.379 -3.470 -8.346 1.00 98.12 220 GLU A CA 1
ATOM 1821 C C . GLU A 1 220 ? -2.877 -3.166 -8.486 1.00 98.12 220 GLU A C 1
ATOM 1823 O O . GLU A 1 220 ? -2.184 -3.162 -7.464 1.00 98.12 220 GLU A O 1
ATOM 1828 N N . PRO A 1 221 ? -2.348 -2.918 -9.697 1.00 98.50 221 PRO A N 1
ATOM 1829 C CA . PRO A 1 221 ? -0.960 -2.510 -9.875 1.00 98.50 221 PRO A CA 1
ATOM 1830 C C . PRO A 1 221 ? -0.783 -0.982 -9.852 1.00 98.50 221 PRO A C 1
ATOM 1832 O O . PRO A 1 221 ? -1.691 -0.205 -10.158 1.00 98.50 221 PRO A O 1
ATOM 1835 N N . MET A 1 222 ? 0.435 -0.551 -9.547 1.00 98.62 222 MET A N 1
ATOM 1836 C CA . MET A 1 222 ? 0.923 0.821 -9.690 1.00 98.62 222 MET A CA 1
ATOM 1837 C C . MET A 1 222 ? 2.313 0.790 -10.320 1.00 98.62 222 MET A C 1
ATOM 1839 O O . MET A 1 222 ? 3.016 -0.209 -10.219 1.00 98.62 222 MET A O 1
ATOM 1843 N N . ILE A 1 223 ? 2.710 1.864 -10.992 1.00 98.81 223 ILE A N 1
ATOM 1844 C CA . ILE A 1 223 ? 4.034 1.976 -11.608 1.00 98.81 223 ILE A CA 1
ATOM 1845 C C . ILE A 1 223 ? 4.830 3.000 -10.814 1.00 98.81 223 ILE A C 1
ATOM 1847 O O . ILE A 1 223 ? 4.383 4.143 -10.693 1.00 98.81 223 ILE A O 1
ATOM 1851 N N . TYR A 1 224 ? 5.986 2.591 -10.305 1.00 98.75 224 TYR A N 1
ATOM 1852 C CA . TYR A 1 224 ? 6.977 3.472 -9.709 1.00 98.75 224 TYR A CA 1
ATOM 1853 C C . TYR A 1 224 ? 8.167 3.657 -10.647 1.00 98.75 224 TYR A C 1
ATOM 1855 O O . TYR A 1 224 ? 8.665 2.692 -11.228 1.00 98.75 224 TYR A O 1
ATOM 1863 N N . SER A 1 225 ? 8.577 4.914 -10.824 1.00 98.19 225 SER A N 1
ATOM 1864 C CA . SER A 1 225 ? 9.847 5.290 -11.446 1.00 98.19 225 SER A CA 1
ATOM 1865 C C . SER A 1 225 ? 10.084 6.799 -11.281 1.00 98.19 225 SER A C 1
ATOM 1867 O O . SER A 1 225 ? 9.163 7.570 -10.972 1.00 98.19 225 SER A O 1
ATOM 1869 N N . SER A 1 226 ? 11.301 7.261 -11.564 1.00 97.06 226 SER A N 1
ATOM 1870 C CA . SER A 1 226 ? 11.605 8.693 -11.601 1.00 97.06 226 SER A CA 1
ATOM 1871 C C . SER A 1 226 ? 10.811 9.448 -12.679 1.00 97.06 226 SER A C 1
ATOM 1873 O O . SER A 1 226 ? 10.444 8.916 -13.734 1.00 97.06 226 SER A O 1
ATOM 1875 N N . ALA A 1 227 ? 10.563 10.741 -12.448 1.00 95.38 227 ALA A N 1
ATOM 1876 C CA . ALA A 1 227 ? 9.831 11.598 -13.384 1.00 95.38 227 ALA A CA 1
ATOM 1877 C C . ALA A 1 227 ? 10.461 11.639 -14.790 1.00 95.38 227 ALA A C 1
ATOM 1879 O O . ALA A 1 227 ? 9.742 11.704 -15.792 1.00 95.38 227 ALA A O 1
ATOM 1880 N N . SER A 1 228 ? 11.796 11.601 -14.876 1.00 94.06 228 SER A N 1
ATOM 1881 C CA . SER A 1 228 ? 12.515 11.536 -16.151 1.00 94.06 228 SER A CA 1
ATOM 1882 C C . SER A 1 228 ? 12.315 10.178 -16.819 1.00 94.06 228 SER A C 1
ATOM 1884 O O . SER A 1 228 ? 12.049 10.125 -18.017 1.00 94.06 228 SER A O 1
ATOM 1886 N N . TYR A 1 229 ? 12.338 9.083 -16.060 1.00 94.94 229 TYR A N 1
ATOM 1887 C CA . TYR A 1 229 ? 12.187 7.742 -16.613 1.00 94.94 229 TYR A CA 1
ATOM 1888 C C . TYR A 1 229 ? 10.790 7.491 -17.170 1.00 94.94 229 TYR A C 1
ATOM 1890 O O . TYR A 1 229 ? 10.653 7.076 -18.324 1.00 94.94 229 TYR A O 1
ATOM 1898 N N . LEU A 1 230 ? 9.749 7.861 -16.421 1.00 95.12 230 LEU A N 1
ATOM 1899 C CA . LEU A 1 230 ? 8.368 7.788 -16.902 1.00 95.12 230 LEU A CA 1
ATOM 1900 C C . LEU A 1 230 ? 8.166 8.594 -18.196 1.00 95.12 230 LEU A C 1
ATOM 1902 O O . LEU A 1 230 ? 7.406 8.191 -19.079 1.00 95.12 230 LEU A O 1
ATOM 1906 N N . LYS A 1 231 ? 8.845 9.738 -18.330 1.00 93.69 231 LYS A N 1
ATOM 1907 C CA . LYS A 1 231 ? 8.750 10.616 -19.504 1.00 93.69 231 LYS A CA 1
ATOM 1908 C C . LYS A 1 231 ? 9.547 10.096 -20.701 1.00 93.69 231 LYS A C 1
ATOM 1910 O O . LYS A 1 231 ? 9.076 10.171 -21.844 1.00 93.69 231 LYS A O 1
ATOM 1915 N N . ASP A 1 232 ? 10.754 9.602 -20.455 1.00 93.94 232 ASP A N 1
ATOM 1916 C CA . ASP A 1 232 ? 11.748 9.339 -21.492 1.00 93.94 232 ASP A CA 1
ATOM 1917 C C . ASP A 1 232 ? 11.742 7.872 -21.944 1.00 93.94 232 ASP A C 1
ATOM 1919 O O . ASP A 1 232 ? 11.938 7.604 -23.134 1.00 93.94 232 ASP A O 1
ATOM 1923 N N . TYR A 1 233 ? 11.383 6.939 -21.062 1.00 96.38 233 TYR A N 1
ATOM 1924 C CA . TYR A 1 233 ? 11.487 5.497 -21.293 1.00 96.38 233 TYR A CA 1
ATOM 1925 C C . TYR A 1 233 ? 10.142 4.770 -21.336 1.00 96.38 233 TYR A C 1
ATOM 1927 O O . TYR A 1 233 ? 10.115 3.612 -21.731 1.00 96.38 233 TYR A O 1
ATOM 1935 N N . LEU A 1 234 ? 9.015 5.425 -21.053 1.00 97.38 234 LEU A N 1
ATOM 1936 C CA . LEU A 1 234 ? 7.693 4.803 -21.198 1.00 97.38 234 LEU A CA 1
ATOM 1937 C C . LEU A 1 234 ? 6.827 5.501 -22.250 1.00 97.38 234 LEU A C 1
ATOM 1939 O O . LEU A 1 234 ? 6.904 6.709 -22.487 1.00 97.38 234 LEU A O 1
ATOM 1943 N N . ILE A 1 235 ? 5.981 4.718 -22.921 1.00 98.19 235 ILE A N 1
ATOM 1944 C CA . ILE A 1 235 ? 4.941 5.230 -23.817 1.00 98.19 235 ILE A CA 1
ATOM 1945 C C . ILE A 1 235 ? 3.710 5.521 -22.962 1.00 98.19 235 ILE A C 1
ATOM 1947 O O . ILE A 1 235 ? 2.853 4.662 -22.787 1.00 98.19 235 ILE A O 1
ATOM 1951 N N . TYR A 1 236 ? 3.618 6.753 -22.452 1.00 95.38 236 TYR A N 1
ATOM 1952 C CA . TYR A 1 236 ? 2.574 7.171 -21.505 1.00 95.38 236 TYR A CA 1
ATOM 1953 C C . TYR A 1 236 ? 1.156 6.716 -21.887 1.00 95.38 236 TYR A C 1
ATOM 1955 O O . TYR A 1 236 ? 0.430 6.204 -21.049 1.00 95.38 236 TYR A O 1
ATOM 1963 N N . ARG A 1 237 ? 0.771 6.841 -23.164 1.00 96.38 237 ARG A N 1
ATOM 1964 C CA . ARG A 1 237 ? -0.578 6.488 -23.640 1.00 96.38 237 ARG A CA 1
ATOM 1965 C C . ARG A 1 237 ? -0.955 5.018 -23.411 1.00 96.38 237 ARG A C 1
ATOM 1967 O O . ARG A 1 237 ? -2.128 4.684 -23.408 1.00 96.38 237 ARG A O 1
ATOM 1974 N N . GLU A 1 238 ? 0.023 4.133 -23.270 1.00 98.31 238 GLU A N 1
ATOM 1975 C CA . GLU A 1 238 ? -0.229 2.710 -23.021 1.00 98.31 238 GLU A CA 1
ATOM 1976 C C . GLU A 1 238 ? -0.275 2.369 -21.533 1.00 98.31 238 GLU A C 1
ATOM 1978 O O . GLU A 1 238 ? -0.740 1.290 -21.180 1.00 98.31 238 GLU A O 1
ATOM 1983 N N . ILE A 1 239 ? 0.182 3.284 -20.674 1.00 97.50 239 ILE A N 1
ATOM 1984 C CA . ILE A 1 239 ? 0.210 3.108 -19.222 1.00 97.50 239 ILE A CA 1
ATOM 1985 C C . ILE A 1 239 ? -0.713 4.086 -18.478 1.00 97.50 239 ILE A C 1
ATOM 1987 O O . ILE A 1 239 ? -0.767 4.045 -17.256 1.00 97.50 239 ILE A O 1
ATOM 1991 N N . GLU A 1 240 ? -1.424 4.970 -19.186 1.00 94.38 240 GLU A N 1
ATOM 1992 C CA . GLU A 1 240 ? -2.194 6.077 -18.592 1.00 94.38 240 GLU A CA 1
ATOM 1993 C C . GLU A 1 240 ? -3.398 5.636 -17.747 1.00 94.38 240 GLU A C 1
ATOM 1995 O O . GLU A 1 240 ? -3.902 6.429 -16.954 1.00 94.38 240 GLU A O 1
ATOM 2000 N N . ASP A 1 241 ? -3.826 4.381 -17.893 1.00 93.62 241 ASP A N 1
ATOM 2001 C CA . ASP A 1 241 ? -4.871 3.770 -17.068 1.00 93.62 241 ASP A CA 1
ATOM 2002 C C . ASP A 1 241 ? -4.335 3.238 -15.723 1.00 93.62 241 ASP A C 1
ATOM 2004 O O . ASP A 1 241 ? -5.119 2.977 -14.809 1.00 93.62 241 ASP A O 1
ATOM 2008 N N . TYR A 1 242 ? -3.011 3.106 -15.568 1.00 97.38 242 TYR A N 1
ATOM 2009 C CA . TYR A 1 242 ? -2.393 2.696 -14.309 1.00 97.38 242 TYR A CA 1
ATOM 2010 C C . TYR A 1 242 ? -2.129 3.886 -13.393 1.00 97.38 242 TYR A C 1
ATOM 2012 O O . TYR A 1 242 ? -1.823 5.004 -13.813 1.00 97.38 242 TYR A O 1
ATOM 2020 N N . LYS A 1 243 ? -2.174 3.612 -12.091 1.00 96.31 243 LYS A N 1
ATOM 2021 C CA . LYS A 1 243 ? -1.700 4.538 -11.066 1.00 96.31 243 LYS A CA 1
ATOM 2022 C C . LYS A 1 243 ? -0.193 4.745 -11.216 1.00 96.31 243 LYS A C 1
ATOM 2024 O O . LYS A 1 243 ? 0.551 3.779 -11.375 1.00 96.31 243 LYS A O 1
ATOM 2029 N N . LEU A 1 244 ? 0.245 6.000 -11.124 1.00 97.50 244 LEU A N 1
ATOM 2030 C CA . LEU A 1 244 ? 1.657 6.374 -11.189 1.00 97.50 244 LEU A CA 1
ATOM 2031 C C . LEU A 1 244 ? 2.136 6.912 -9.839 1.00 97.50 244 LEU A C 1
ATOM 2033 O O . LEU A 1 244 ? 1.515 7.817 -9.265 1.00 97.50 244 LEU A O 1
ATOM 2037 N N . TRP A 1 245 ? 3.249 6.354 -9.376 1.00 98.31 245 TRP A N 1
ATOM 2038 C CA . TRP A 1 245 ? 4.061 6.816 -8.264 1.00 98.31 245 TRP A CA 1
ATOM 2039 C C . TRP A 1 245 ? 5.361 7.384 -8.830 1.00 98.31 245 TRP A C 1
ATOM 2041 O O . TRP A 1 245 ? 6.122 6.691 -9.494 1.00 98.31 245 TRP A O 1
ATOM 2051 N N . VAL A 1 246 ? 5.566 8.685 -8.653 1.00 97.81 246 VAL A N 1
ATOM 2052 C CA . VAL A 1 246 ? 6.631 9.422 -9.337 1.00 97.81 246 VAL A CA 1
ATOM 2053 C C . VAL A 1 246 ? 7.676 9.876 -8.336 1.00 97.81 246 VAL A C 1
ATOM 2055 O O . VAL A 1 246 ? 7.337 10.623 -7.417 1.00 97.81 246 VAL A O 1
ATOM 2058 N N . ALA A 1 247 ? 8.937 9.513 -8.552 1.00 97.94 247 ALA A N 1
ATOM 2059 C CA . ALA A 1 247 ? 10.047 10.103 -7.810 1.00 97.94 247 ALA A CA 1
ATOM 2060 C C . ALA A 1 247 ? 10.501 11.427 -8.451 1.00 97.94 247 ALA A C 1
ATOM 2062 O O . ALA A 1 247 ? 10.769 11.505 -9.657 1.00 97.94 247 ALA A O 1
ATOM 2063 N N . ASN A 1 248 ? 10.543 12.492 -7.645 1.00 95.94 248 ASN A N 1
ATOM 2064 C CA . ASN A 1 248 ? 11.246 13.738 -7.956 1.00 95.94 248 ASN A CA 1
ATOM 2065 C C . ASN A 1 248 ? 11.564 14.495 -6.662 1.00 95.94 248 ASN A C 1
ATOM 2067 O O . ASN A 1 248 ? 10.646 14.935 -5.976 1.00 95.94 248 ASN A O 1
ATOM 2071 N N . TYR A 1 249 ? 12.836 14.736 -6.370 1.00 94.75 249 TYR A N 1
ATOM 2072 C CA . TYR A 1 249 ? 13.254 15.373 -5.114 1.00 94.75 249 TYR A CA 1
ATOM 2073 C C . TYR A 1 249 ? 13.394 16.898 -5.219 1.00 94.75 249 TYR A C 1
ATOM 2075 O O . TYR A 1 249 ? 13.777 17.578 -4.268 1.00 94.75 249 TYR A O 1
ATOM 2083 N N . GLU A 1 250 ? 13.052 17.480 -6.372 1.00 88.56 250 GLU A N 1
ATOM 2084 C CA . GLU A 1 250 ? 12.946 18.930 -6.498 1.00 88.56 250 GLU A CA 1
ATOM 2085 C C . GLU A 1 250 ? 11.739 19.468 -5.715 1.00 88.56 250 GLU A C 1
ATOM 2087 O O . GLU A 1 250 ? 10.604 19.024 -5.895 1.00 88.56 250 GLU A O 1
ATOM 2092 N N . ALA A 1 251 ? 11.955 20.522 -4.920 1.00 81.88 251 ALA A N 1
ATOM 2093 C CA . ALA A 1 251 ? 10.915 21.144 -4.092 1.00 81.88 251 ALA A CA 1
ATOM 2094 C C . ALA A 1 251 ? 9.681 21.633 -4.882 1.00 81.88 251 ALA A C 1
ATOM 2096 O O . ALA A 1 251 ? 8.597 21.777 -4.317 1.00 81.88 251 ALA A O 1
ATOM 2097 N N . ALA A 1 252 ? 9.835 21.899 -6.183 1.00 84.94 252 ALA A N 1
ATOM 2098 C CA . ALA A 1 252 ? 8.745 22.308 -7.067 1.00 84.94 252 ALA A CA 1
ATOM 2099 C C . ALA A 1 252 ? 7.789 21.156 -7.447 1.00 84.94 252 ALA A C 1
ATOM 2101 O O . ALA A 1 252 ? 6.709 21.420 -7.979 1.00 84.94 252 ALA A O 1
ATOM 2102 N N . GLY A 1 253 ? 8.155 19.903 -7.163 1.00 84.75 253 GLY A N 1
ATOM 2103 C CA . GLY A 1 253 ? 7.396 18.711 -7.527 1.00 84.75 253 GLY A CA 1
ATOM 2104 C C . GLY A 1 253 ? 7.737 18.151 -8.911 1.00 84.75 253 GLY A C 1
ATOM 2105 O O . GLY A 1 253 ? 8.520 18.742 -9.655 1.00 84.75 253 GLY A O 1
ATOM 2106 N N . PRO A 1 254 ? 7.187 16.981 -9.287 1.00 84.69 254 PRO A N 1
ATOM 2107 C CA . PRO A 1 254 ? 7.500 16.307 -10.543 1.00 84.69 254 PRO A CA 1
ATOM 2108 C C . PRO A 1 254 ? 7.163 17.166 -11.765 1.00 84.69 254 PRO A C 1
ATOM 2110 O O . PRO A 1 254 ? 5.991 17.378 -12.085 1.00 84.69 254 PRO A O 1
ATOM 2113 N N . ALA A 1 255 ? 8.175 17.571 -12.537 1.00 79.38 255 ALA A N 1
ATOM 2114 C CA . ALA A 1 255 ? 7.995 18.177 -13.863 1.00 79.38 255 ALA A CA 1
ATOM 2115 C C . ALA A 1 255 ? 7.599 17.129 -14.935 1.00 79.38 255 ALA A C 1
ATOM 2117 O O . ALA A 1 255 ? 8.090 17.139 -16.066 1.00 79.38 255 ALA A O 1
ATOM 2118 N N . PHE A 1 256 ? 6.714 16.196 -14.570 1.00 84.00 256 PHE A N 1
ATOM 2119 C CA . PHE A 1 256 ? 6.283 15.060 -15.386 1.00 84.00 256 PHE A CA 1
ATOM 2120 C C . PHE A 1 256 ? 5.177 15.439 -16.388 1.00 84.00 256 PHE A C 1
ATOM 2122 O O . PHE A 1 256 ? 5.115 14.902 -17.493 1.00 84.00 256 PHE A O 1
ATOM 2129 N N . GLY A 1 257 ? 4.324 16.412 -16.046 1.00 84.62 257 GLY A N 1
ATOM 2130 C CA . GLY A 1 257 ? 3.295 16.947 -16.950 1.00 84.62 257 GLY A CA 1
ATOM 2131 C C . GLY A 1 257 ? 2.138 15.987 -17.260 1.00 84.62 257 GLY A C 1
ATOM 2132 O O . GLY A 1 257 ? 1.371 16.237 -18.191 1.00 84.62 257 GLY A O 1
ATOM 2133 N N . LYS A 1 258 ? 2.007 14.895 -16.500 1.00 91.06 258 LYS A N 1
ATOM 2134 C CA . LYS A 1 258 ? 0.922 13.910 -16.586 1.00 91.06 258 LYS A CA 1
ATOM 2135 C C . LYS A 1 258 ? 0.343 13.622 -15.194 1.00 91.06 258 LYS A C 1
ATOM 2137 O O . LYS A 1 258 ? 1.045 13.852 -14.210 1.00 91.06 258 LYS A O 1
ATOM 2142 N N . PRO A 1 259 ? -0.914 13.146 -15.095 1.00 90.81 259 PRO A N 1
ATOM 2143 C CA . PRO A 1 259 ? -1.497 12.704 -13.833 1.00 90.81 259 PRO A CA 1
ATOM 2144 C C . PRO A 1 259 ? -0.652 11.640 -13.130 1.00 90.81 259 PRO A C 1
ATOM 2146 O O . PRO A 1 259 ? -0.156 10.712 -13.760 1.00 90.81 259 PRO A O 1
ATOM 2149 N N . TYR A 1 260 ? -0.543 11.765 -11.814 1.00 93.06 260 TYR A N 1
ATOM 2150 C CA . TYR A 1 260 ? 0.025 10.769 -10.916 1.00 93.06 260 TYR A CA 1
ATOM 2151 C C . TYR A 1 260 ? -0.760 10.784 -9.605 1.00 93.06 260 TYR A C 1
ATOM 2153 O O . TYR A 1 260 ? -1.461 11.753 -9.303 1.00 93.06 260 TYR A O 1
ATOM 2161 N N . VAL A 1 261 ? -0.670 9.697 -8.843 1.00 94.38 261 VAL A N 1
ATOM 2162 C CA . VAL A 1 261 ? -1.382 9.543 -7.565 1.00 94.38 261 VAL A CA 1
ATOM 2163 C C . VAL A 1 261 ? -0.438 9.533 -6.374 1.00 94.38 261 VAL A C 1
ATOM 2165 O O . VAL A 1 261 ? -0.874 9.832 -5.269 1.00 94.38 261 VAL A O 1
ATOM 2168 N N . MET A 1 262 ? 0.850 9.252 -6.582 1.00 96.31 262 MET A N 1
ATOM 2169 C CA . MET A 1 262 ? 1.858 9.316 -5.530 1.00 96.31 262 MET A CA 1
ATOM 2170 C C . MET A 1 262 ? 3.089 10.091 -5.993 1.00 96.31 262 MET A C 1
ATOM 2172 O O . MET A 1 262 ? 3.492 9.985 -7.150 1.00 96.31 262 MET A O 1
ATOM 2176 N N . TRP A 1 263 ? 3.680 10.866 -5.090 1.00 97.25 263 TRP A N 1
ATOM 2177 C CA . TRP A 1 263 ? 4.939 11.574 -5.308 1.00 97.25 263 TRP A CA 1
ATOM 2178 C C . TRP A 1 263 ? 5.921 11.238 -4.190 1.00 97.25 263 TRP A C 1
ATOM 2180 O O . TRP A 1 263 ? 5.649 11.614 -3.052 1.00 97.25 263 TRP A O 1
ATOM 2190 N N . GLN A 1 264 ? 7.040 10.588 -4.520 1.00 98.44 264 GLN A N 1
ATOM 2191 C CA . GLN A 1 264 ? 8.201 10.482 -3.633 1.00 98.44 264 GLN A CA 1
ATOM 2192 C C . GLN A 1 264 ? 8.999 11.779 -3.736 1.00 98.44 264 GLN A C 1
ATOM 2194 O O . GLN A 1 264 ? 9.536 12.114 -4.799 1.00 98.44 264 GLN A O 1
ATOM 2199 N N . TYR A 1 265 ? 8.981 12.560 -2.661 1.00 96.50 265 TYR A N 1
ATOM 2200 C CA . TYR A 1 265 ? 9.475 13.936 -2.648 1.00 96.50 265 TYR A CA 1
ATOM 2201 C C . TYR A 1 265 ? 10.803 14.105 -1.916 1.00 96.50 265 TYR A C 1
ATOM 2203 O O . TYR A 1 265 ? 11.383 15.188 -1.971 1.00 96.50 265 TYR A O 1
ATOM 2211 N N . SER A 1 266 ? 11.264 13.075 -1.211 1.00 96.88 266 SER A N 1
ATOM 2212 C CA . SER A 1 266 ? 12.513 13.080 -0.452 1.00 96.88 266 SER A CA 1
ATOM 2213 C C . SER A 1 266 ? 12.956 11.640 -0.211 1.00 96.88 266 SER A C 1
ATOM 2215 O O . SER A 1 266 ? 12.111 10.782 0.030 1.00 96.88 266 SER A O 1
ATOM 2217 N N . GLU A 1 267 ? 14.268 11.431 -0.275 1.00 95.81 267 GLU A N 1
ATOM 2218 C CA . GLU A 1 267 ? 14.981 10.194 0.092 1.00 95.81 267 GLU A CA 1
ATOM 2219 C C . GLU A 1 267 ? 15.745 10.342 1.427 1.00 95.81 267 GLU A C 1
ATOM 2221 O O . GLU A 1 267 ? 16.493 9.478 1.872 1.00 95.81 267 GLU A O 1
ATOM 2226 N N . ASP A 1 268 ? 15.600 11.504 2.067 1.00 95.69 268 ASP A N 1
ATOM 2227 C CA . ASP A 1 268 ? 16.371 11.943 3.230 1.00 95.69 268 ASP A CA 1
ATOM 2228 C C . ASP A 1 268 ? 15.482 12.326 4.423 1.00 95.69 268 ASP A C 1
ATOM 2230 O O . ASP A 1 268 ? 15.875 13.090 5.314 1.00 95.69 268 ASP A O 1
ATOM 2234 N N . GLY A 1 269 ? 14.268 11.770 4.461 1.00 95.69 269 GLY A N 1
ATOM 2235 C CA . GLY A 1 269 ? 13.321 11.953 5.547 1.00 95.69 269 GLY A CA 1
ATOM 2236 C C . GLY A 1 269 ? 13.839 11.405 6.874 1.00 95.69 269 GLY A C 1
ATOM 2237 O O . GLY A 1 269 ? 14.612 10.452 6.931 1.00 95.69 269 GLY A O 1
ATOM 2238 N N . ARG A 1 270 ? 13.377 12.002 7.978 1.00 96.12 270 ARG A N 1
ATOM 2239 C CA . ARG A 1 270 ? 13.625 11.506 9.338 1.00 96.12 270 ARG A CA 1
ATOM 2240 C C . ARG A 1 270 ? 12.303 11.198 10.016 1.00 96.12 270 ARG A C 1
ATOM 2242 O O . ARG A 1 270 ? 11.485 12.097 10.208 1.00 96.12 270 ARG A O 1
ATOM 2249 N N . VAL A 1 271 ? 12.122 9.936 10.388 1.00 96.88 271 VAL A N 1
ATOM 2250 C CA . VAL A 1 271 ? 10.892 9.420 10.988 1.00 96.88 271 VAL A CA 1
ATOM 2251 C C . VAL A 1 271 ? 11.232 8.737 12.302 1.00 96.88 271 VAL A C 1
ATOM 2253 O O . VAL A 1 271 ? 12.041 7.815 12.337 1.00 96.88 271 VAL A O 1
ATOM 2256 N N . ASP A 1 272 ? 10.590 9.156 13.393 1.00 97.12 272 ASP A N 1
ATOM 2257 C CA . ASP A 1 272 ? 10.776 8.493 14.685 1.00 97.12 272 ASP A CA 1
ATOM 2258 C C . ASP A 1 272 ? 10.456 6.997 14.576 1.00 97.12 272 ASP A C 1
ATOM 2260 O O . ASP A 1 272 ? 9.355 6.610 14.190 1.00 97.12 272 ASP A O 1
ATOM 2264 N N . GLY A 1 273 ? 11.415 6.163 14.976 1.00 97.19 273 GLY A N 1
ATOM 2265 C CA . GLY A 1 273 ? 11.323 4.706 14.873 1.00 97.19 273 GLY A CA 1
ATOM 2266 C C . GLY A 1 273 ? 12.098 4.102 13.705 1.00 97.19 273 GLY A C 1
ATOM 2267 O O . GLY A 1 273 ? 12.217 2.881 13.669 1.00 97.19 273 GLY A O 1
ATOM 2268 N N . ILE A 1 274 ? 12.654 4.934 12.822 1.00 97.56 274 ILE A N 1
ATOM 2269 C CA . ILE A 1 274 ? 13.603 4.554 11.772 1.00 97.56 274 ILE A CA 1
ATOM 2270 C C . ILE A 1 274 ? 14.929 5.259 12.081 1.00 97.56 274 ILE A C 1
ATOM 2272 O O . ILE A 1 274 ? 14.944 6.464 12.337 1.00 97.56 274 ILE A O 1
ATOM 2276 N N . GLU A 1 275 ? 16.026 4.505 12.163 1.00 94.62 275 GLU A N 1
ATOM 2277 C CA . GLU A 1 275 ? 17.343 5.071 12.504 1.00 94.62 275 GLU A CA 1
ATOM 2278 C C . GLU A 1 275 ? 17.994 5.769 11.303 1.00 94.62 275 GLU A C 1
ATOM 2280 O O . GLU A 1 275 ? 18.581 6.847 11.455 1.00 94.62 275 GLU A O 1
ATOM 2285 N N . ASP A 1 276 ? 17.847 5.166 10.124 1.00 94.25 276 ASP A N 1
ATOM 2286 C CA . ASP A 1 276 ? 18.359 5.673 8.857 1.00 94.25 276 ASP A CA 1
ATOM 2287 C C . ASP A 1 276 ? 17.429 6.715 8.213 1.00 94.25 276 ASP A C 1
ATOM 2289 O O . ASP A 1 276 ? 16.399 7.121 8.764 1.00 94.25 276 ASP A O 1
ATOM 2293 N N . LEU A 1 277 ? 17.860 7.223 7.059 1.00 95.69 277 LEU A N 1
ATOM 2294 C CA . LEU A 1 277 ? 17.022 8.062 6.211 1.00 95.69 277 LEU A CA 1
ATOM 2295 C C . LEU A 1 277 ? 15.854 7.239 5.663 1.00 95.69 277 LEU A C 1
ATOM 2297 O O . LEU A 1 277 ? 15.961 6.029 5.507 1.00 95.69 277 LEU A O 1
ATOM 2301 N N . CYS A 1 278 ? 14.733 7.905 5.415 1.00 96.31 278 CYS A N 1
ATOM 2302 C CA . CYS A 1 278 ? 13.508 7.262 4.968 1.00 96.31 278 CYS A CA 1
ATOM 2303 C C . CYS A 1 278 ? 12.942 7.997 3.760 1.00 96.31 278 CYS A C 1
ATOM 2305 O O . CYS A 1 278 ? 12.837 9.230 3.774 1.00 96.31 278 CYS A O 1
ATOM 2307 N N . ASP A 1 279 ? 12.489 7.228 2.777 1.00 98.19 279 ASP A N 1
ATOM 2308 C CA . ASP A 1 279 ? 11.791 7.757 1.621 1.00 98.19 279 ASP A CA 1
ATOM 2309 C C . ASP A 1 279 ? 10.405 8.279 2.020 1.00 98.19 279 ASP A C 1
ATOM 2311 O O . ASP A 1 279 ? 9.632 7.640 2.748 1.00 98.19 279 ASP A O 1
ATOM 2315 N N . MET A 1 280 ? 10.096 9.496 1.570 1.00 97.94 280 MET A N 1
ATOM 2316 C CA . MET A 1 280 ? 8.903 10.236 1.960 1.00 97.94 280 MET A CA 1
ATOM 2317 C C . MET A 1 280 ? 8.019 10.533 0.759 1.00 97.94 280 MET A C 1
ATOM 2319 O O . MET A 1 280 ? 8.450 11.101 -0.249 1.00 97.94 280 MET A O 1
ATOM 2323 N N . ASN A 1 281 ? 6.732 10.236 0.919 1.00 98.06 281 ASN A N 1
ATOM 2324 C CA . ASN A 1 281 ? 5.765 10.291 -0.160 1.00 98.06 281 ASN A CA 1
ATOM 2325 C C . ASN A 1 281 ? 4.502 11.055 0.202 1.00 98.06 281 ASN A C 1
ATOM 2327 O O . ASN A 1 281 ? 4.039 11.089 1.347 1.00 98.06 281 ASN A O 1
ATOM 2331 N N . TYR A 1 282 ? 3.879 11.588 -0.840 1.00 94.88 282 TYR A N 1
ATOM 2332 C CA . TYR A 1 282 ? 2.525 12.098 -0.804 1.00 94.88 282 TYR A CA 1
ATOM 2333 C C . TYR A 1 282 ? 1.610 11.275 -1.691 1.00 94.88 282 TYR A C 1
ATOM 2335 O O . TYR A 1 282 ? 1.765 11.269 -2.910 1.00 94.88 282 TYR A O 1
ATOM 2343 N N . TRP A 1 283 ? 0.612 10.642 -1.077 1.00 93.69 283 TRP A N 1
ATOM 2344 C CA . TRP A 1 283 ? -0.523 10.056 -1.779 1.00 93.69 283 TRP A CA 1
ATOM 2345 C C . TRP A 1 283 ? -1.621 11.099 -1.969 1.00 93.69 283 TRP A C 1
ATOM 2347 O O . TRP A 1 283 ? -2.157 11.652 -1.002 1.00 93.69 283 TRP A O 1
ATOM 2357 N N . TYR A 1 284 ? -1.962 11.360 -3.224 1.00 90.75 284 TYR A N 1
ATOM 2358 C CA . TYR A 1 284 ? -3.009 12.279 -3.632 1.00 90.75 284 TYR A CA 1
ATOM 2359 C C . TYR A 1 284 ? -4.299 11.521 -3.861 1.00 90.75 284 TYR A C 1
ATOM 2361 O O . TYR A 1 284 ? -4.406 10.653 -4.728 1.00 90.75 284 TYR A O 1
ATOM 2369 N N . THR A 1 285 ? -5.313 11.870 -3.082 1.00 83.94 285 THR A N 1
ATOM 2370 C CA . THR A 1 285 ? -6.575 11.150 -3.128 1.00 83.94 285 THR A CA 1
ATOM 2371 C C . THR A 1 285 ? -7.747 12.038 -2.752 1.00 83.94 285 THR A C 1
ATOM 2373 O O . THR A 1 285 ? -7.620 13.022 -2.027 1.00 83.94 285 THR A O 1
ATOM 2376 N N . ASN A 1 286 ? -8.925 11.665 -3.243 1.00 79.31 286 ASN A N 1
ATOM 2377 C CA . ASN A 1 286 ? -10.189 12.189 -2.730 1.00 79.31 286 ASN A CA 1
ATOM 2378 C C . ASN A 1 286 ? -10.663 11.397 -1.501 1.00 79.31 286 ASN A C 1
ATOM 2380 O O . ASN A 1 286 ? -11.722 11.694 -0.951 1.00 79.31 286 ASN A O 1
ATOM 2384 N N . TYR A 1 287 ? -9.905 10.373 -1.096 1.00 76.81 287 TYR A N 1
ATOM 2385 C CA . TYR A 1 287 ? -10.119 9.642 0.138 1.00 76.81 287 TYR A CA 1
ATOM 2386 C C . TYR A 1 287 ? -9.851 10.565 1.329 1.00 76.81 287 TYR A C 1
ATOM 2388 O O . TYR A 1 287 ? -8.792 11.179 1.455 1.00 76.81 287 TYR A O 1
ATOM 2396 N N . ILE A 1 288 ? -10.849 10.681 2.192 1.00 80.44 288 ILE A N 1
ATOM 2397 C CA . ILE A 1 288 ? -10.803 11.461 3.418 1.00 80.44 288 ILE A CA 1
ATOM 2398 C C . ILE A 1 288 ? -10.761 10.457 4.560 1.00 80.44 288 ILE A C 1
ATOM 2400 O O . ILE A 1 288 ? -11.719 9.710 4.774 1.00 80.44 288 ILE A O 1
ATOM 2404 N N . GLU A 1 289 ? -9.634 10.416 5.262 1.00 81.56 289 GLU A N 1
ATOM 2405 C CA . GLU A 1 289 ? -9.441 9.505 6.384 1.00 81.56 289 GLU A CA 1
ATOM 2406 C C . GLU A 1 289 ? -10.334 9.883 7.559 1.00 81.56 289 GLU A C 1
ATOM 2408 O O . GLU A 1 289 ? -10.610 11.062 7.792 1.00 81.56 289 GLU A O 1
ATOM 2413 N N . VAL A 1 290 ? -10.747 8.880 8.333 1.00 87.31 290 VAL A N 1
ATOM 2414 C CA . VAL A 1 290 ? -11.243 9.152 9.679 1.00 87.31 290 VAL A CA 1
ATOM 2415 C C . VAL A 1 290 ? -10.056 9.616 10.509 1.00 87.31 290 VAL A C 1
ATOM 2417 O O . VAL A 1 290 ? -9.042 8.930 10.568 1.00 87.31 290 VAL A O 1
ATOM 2420 N N . GLN A 1 291 ? -10.195 10.777 11.134 1.00 86.31 291 GLN A N 1
ATOM 2421 C CA . GLN A 1 291 ? -9.199 11.370 12.025 1.00 86.31 291 GLN A CA 1
ATOM 2422 C C . GLN A 1 291 ? -9.577 11.163 13.489 1.00 86.31 291 GLN A C 1
ATOM 2424 O O . GLN A 1 291 ? -8.713 11.081 14.355 1.00 86.31 291 GLN A O 1
ATOM 2429 N N . GLU A 1 292 ? -10.876 11.062 13.778 1.00 90.25 292 GLU A N 1
ATOM 2430 C CA . GLU A 1 292 ? -11.366 10.937 15.142 1.00 90.25 292 GLU A CA 1
ATOM 2431 C C . GLU A 1 292 ? -12.702 10.181 15.193 1.00 90.25 292 GLU A C 1
ATOM 2433 O O . GLU A 1 292 ? -13.573 10.337 14.329 1.00 90.25 292 GLU A O 1
ATOM 2438 N N . LEU A 1 293 ? -12.863 9.381 16.247 1.00 92.50 293 LEU A N 1
ATOM 2439 C CA . LEU A 1 293 ? -14.138 8.822 16.684 1.00 92.50 293 LEU A CA 1
ATOM 2440 C C . LEU A 1 293 ? -14.531 9.478 17.999 1.00 92.50 293 LEU A C 1
ATOM 2442 O O . LEU A 1 293 ? -13.701 9.583 18.893 1.00 92.50 293 LEU A O 1
ATOM 2446 N N . LYS A 1 294 ? -15.796 9.880 18.124 1.00 93.31 294 LYS A N 1
ATOM 2447 C CA . LYS A 1 294 ? -16.362 10.379 19.380 1.00 93.31 294 LYS A CA 1
ATOM 2448 C C . LYS A 1 294 ? -17.646 9.649 19.712 1.00 93.31 294 LYS A C 1
ATOM 2450 O O . LYS A 1 294 ? -18.592 9.678 18.925 1.00 93.31 294 LYS A O 1
ATOM 2455 N N . ALA A 1 295 ? -17.705 9.044 20.889 1.00 92.50 295 ALA A N 1
ATOM 2456 C CA . ALA A 1 295 ? -18.965 8.590 21.454 1.00 92.50 295 ALA A CA 1
ATOM 2457 C C . ALA A 1 295 ? -19.750 9.781 22.024 1.00 92.50 295 ALA A C 1
ATOM 2459 O O . ALA A 1 295 ? -19.177 10.695 22.610 1.00 92.50 295 ALA A O 1
ATOM 2460 N N . GLY A 1 296 ? -21.079 9.760 21.906 1.00 91.88 296 GLY A N 1
ATOM 2461 C CA . GLY A 1 296 ? -21.952 10.752 22.545 1.00 91.88 296 GLY A CA 1
ATOM 2462 C C . GLY A 1 296 ? -21.931 10.671 24.077 1.00 91.88 296 GLY A C 1
ATOM 2463 O O . GLY A 1 296 ? -22.413 11.573 24.758 1.00 91.88 296 GLY A O 1
ATOM 2464 N N . THR A 1 297 ? -21.380 9.589 24.636 1.00 92.62 297 THR A N 1
ATOM 2465 C CA . THR A 1 297 ? -21.150 9.424 26.070 1.00 92.62 297 THR A CA 1
ATOM 2466 C C . THR A 1 297 ? -20.087 8.364 26.354 1.00 92.62 297 THR A C 1
ATOM 2468 O O . THR A 1 297 ? -20.006 7.360 25.646 1.00 92.62 297 THR A O 1
ATOM 2471 N N . ASP A 1 298 ? -19.354 8.534 27.453 1.00 94.19 298 ASP A N 1
ATOM 2472 C CA . ASP A 1 298 ? -18.366 7.562 27.934 1.00 94.19 298 ASP A CA 1
ATOM 2473 C C . ASP A 1 298 ? -19.019 6.379 28.669 1.00 94.19 298 ASP A C 1
ATOM 2475 O O . ASP A 1 298 ? -18.409 5.316 28.840 1.00 94.19 298 ASP A O 1
ATOM 2479 N N . SER A 1 299 ? -20.263 6.538 29.149 1.00 95.81 299 SER A N 1
ATOM 2480 C CA . SER A 1 299 ? -20.956 5.473 29.875 1.00 95.81 299 SER A CA 1
ATOM 2481 C C . SER A 1 299 ? -22.480 5.494 29.770 1.00 95.81 299 SER A C 1
ATOM 2483 O O . SER A 1 299 ? -23.117 6.538 29.684 1.00 95.81 299 SER A O 1
ATOM 2485 N N . LEU A 1 300 ? -23.082 4.306 29.829 1.00 95.50 300 LEU A N 1
ATOM 2486 C CA . LEU A 1 300 ? -24.523 4.083 29.742 1.00 95.50 300 LEU A CA 1
ATOM 2487 C C . LEU A 1 300 ? -24.969 3.111 30.837 1.00 95.50 300 LEU A C 1
ATOM 2489 O O . LEU A 1 300 ? -24.293 2.118 31.104 1.00 95.50 300 LEU A O 1
ATOM 2493 N N . THR A 1 301 ? -26.141 3.349 31.426 1.00 97.62 301 THR A N 1
ATOM 2494 C CA . THR A 1 301 ? -26.816 2.372 32.297 1.00 97.62 301 THR A CA 1
ATOM 2495 C C . THR A 1 301 ? -28.129 1.943 31.654 1.00 97.62 301 THR A C 1
ATOM 2497 O O . THR A 1 301 ? -28.962 2.781 31.317 1.00 97.62 301 THR A O 1
ATOM 2500 N N . LEU A 1 302 ? -28.315 0.637 31.459 1.00 97.31 302 LEU A N 1
ATOM 2501 C CA . LEU A 1 302 ? -29.471 0.059 30.778 1.00 97.31 302 LEU A CA 1
ATOM 2502 C C . LEU A 1 302 ? -30.155 -0.983 31.661 1.00 97.31 302 LEU A C 1
ATOM 2504 O O . LEU A 1 302 ? -29.498 -1.795 32.302 1.00 97.31 302 LEU A O 1
ATOM 2508 N N . LYS A 1 303 ? -31.488 -1.034 31.624 1.00 97.38 303 LYS A N 1
ATOM 2509 C CA . LYS A 1 303 ? -32.222 -2.163 32.209 1.00 97.38 303 LYS A CA 1
ATOM 2510 C C . LYS A 1 303 ? -32.076 -3.401 31.330 1.00 97.38 303 LYS A C 1
ATOM 2512 O O . LYS A 1 303 ? -32.112 -3.289 30.097 1.00 97.38 303 LYS A O 1
ATOM 2517 N N . LYS A 1 304 ? -31.978 -4.584 31.940 1.00 97.31 304 LYS A N 1
ATOM 2518 C CA . LYS A 1 304 ? -31.927 -5.860 31.208 1.00 97.31 304 LYS A CA 1
ATOM 2519 C C . LYS A 1 304 ? -33.029 -5.952 30.140 1.00 97.31 304 LYS A C 1
ATOM 2521 O O . LYS A 1 304 ? -34.187 -5.608 30.360 1.00 97.31 304 LYS A O 1
ATOM 2526 N N . GLY A 1 305 ? -32.652 -6.418 28.953 1.00 95.38 305 GLY A N 1
ATOM 2527 C CA . GLY A 1 305 ? -33.522 -6.568 27.787 1.00 95.38 305 GLY A CA 1
ATOM 2528 C C . GLY A 1 305 ? -33.635 -5.325 26.899 1.00 95.38 305 GLY A C 1
ATOM 2529 O O . GLY A 1 305 ? -34.057 -5.465 25.748 1.00 95.38 305 GLY A O 1
ATOM 2530 N N . LYS A 1 306 ? -33.235 -4.134 27.374 1.00 97.62 306 LYS A N 1
ATOM 2531 C CA . LYS A 1 306 ? -33.271 -2.906 26.568 1.00 97.62 306 LYS A CA 1
ATOM 2532 C C . LYS A 1 306 ? -32.267 -2.953 25.418 1.00 97.62 306 LYS A C 1
ATOM 2534 O O . LYS A 1 306 ? -31.177 -3.512 25.538 1.00 97.62 306 LYS A O 1
ATOM 2539 N N . LYS A 1 307 ? -32.673 -2.351 24.300 1.00 96.69 307 LYS A N 1
ATOM 2540 C CA . LYS A 1 307 ? -31.828 -2.087 23.136 1.00 96.69 307 LYS A CA 1
ATOM 2541 C C . LYS A 1 307 ? -31.476 -0.604 23.118 1.00 96.69 307 LYS A C 1
ATOM 2543 O O . LYS A 1 307 ? -32.335 0.210 23.445 1.00 96.69 307 LYS A O 1
ATOM 2548 N N . GLN A 1 308 ? -30.253 -0.285 22.724 1.00 95.81 308 GLN A N 1
ATOM 2549 C CA . GLN A 1 308 ? -29.769 1.084 22.572 1.00 95.81 308 GLN A CA 1
ATOM 2550 C C . GLN A 1 308 ? -28.905 1.148 21.317 1.00 95.81 308 GLN A C 1
ATOM 2552 O O . GLN A 1 308 ? -28.080 0.265 21.106 1.00 95.81 308 GLN A O 1
ATOM 2557 N N . THR A 1 309 ? -29.082 2.178 20.499 1.00 96.06 309 THR A N 1
ATOM 2558 C CA . THR A 1 309 ? -28.122 2.507 19.439 1.00 96.06 309 THR A CA 1
ATOM 2559 C C . THR A 1 309 ? -27.134 3.513 20.003 1.00 96.06 309 THR A C 1
ATOM 2561 O O . THR A 1 309 ? -27.552 4.493 20.624 1.00 96.06 309 THR A O 1
ATOM 2564 N N . LEU A 1 310 ? -25.842 3.226 19.871 1.00 95.00 310 LEU A N 1
ATOM 2565 C CA . LEU A 1 310 ? -24.788 4.117 20.342 1.00 95.00 310 LEU A CA 1
ATOM 2566 C C . LEU A 1 310 ? -24.730 5.356 19.442 1.00 95.00 310 LEU A C 1
ATOM 2568 O O . LEU A 1 310 ? -24.782 5.234 18.221 1.00 95.00 310 LEU A O 1
ATOM 2572 N N . ASP A 1 311 ? -24.641 6.534 20.053 1.00 93.62 311 ASP A N 1
ATOM 2573 C CA . ASP A 1 311 ? -24.375 7.774 19.327 1.00 93.62 311 ASP A CA 1
ATOM 2574 C C . ASP A 1 311 ? -22.868 7.862 19.078 1.00 93.62 311 ASP A C 1
ATOM 2576 O O . ASP A 1 311 ? -22.099 7.967 20.034 1.00 93.62 311 ASP A O 1
ATOM 2580 N N . ILE A 1 312 ? -22.450 7.728 17.820 1.00 93.56 312 ILE A N 1
ATOM 2581 C CA . ILE A 1 312 ? -21.045 7.740 17.407 1.00 93.56 312 ILE A CA 1
ATOM 2582 C C . ILE A 1 312 ? -20.883 8.770 16.296 1.00 93.56 312 ILE A C 1
ATOM 2584 O O . ILE A 1 312 ? -21.555 8.702 15.265 1.00 93.56 312 ILE A O 1
ATOM 2588 N N . LYS A 1 313 ? -19.948 9.697 16.484 1.00 93.69 313 LYS A N 1
ATOM 2589 C CA . LYS A 1 313 ? -19.571 10.698 15.495 1.00 93.69 313 LYS A CA 1
ATOM 2590 C C . LYS A 1 313 ? -18.209 10.358 14.905 1.00 93.69 313 LYS A C 1
ATOM 2592 O O . LYS A 1 313 ? -17.223 10.241 15.627 1.00 93.69 313 LYS A O 1
ATOM 2597 N N . ILE A 1 314 ? -18.174 10.242 13.583 1.00 92.19 314 ILE A N 1
ATOM 2598 C CA . ILE A 1 314 ? -16.953 10.088 12.792 1.00 92.19 314 ILE A CA 1
ATOM 2599 C C . ILE A 1 314 ? -16.540 11.474 12.303 1.00 92.19 314 ILE A C 1
ATOM 2601 O O . ILE A 1 314 ? -17.376 12.226 11.788 1.00 92.19 314 ILE A O 1
ATOM 2605 N N . LEU A 1 315 ? -15.270 11.826 12.486 1.00 90.00 315 LEU A N 1
ATOM 2606 C CA . LEU A 1 315 ? -14.720 13.100 12.043 1.00 90.00 315 LEU A CA 1
ATOM 2607 C C . LEU A 1 315 ? -13.510 12.895 11.114 1.00 90.00 315 LEU A C 1
ATOM 2609 O O . LEU A 1 315 ? -12.674 12.038 11.400 1.00 90.00 315 LEU A O 1
ATOM 2613 N N . PRO A 1 316 ? -13.406 13.684 10.028 1.00 89.56 316 PRO A N 1
ATOM 2614 C CA . PRO A 1 316 ? -14.423 14.622 9.553 1.00 89.56 316 PRO A CA 1
ATOM 2615 C C . PRO A 1 316 ? -15.676 13.882 9.039 1.00 89.56 316 PRO A C 1
ATOM 2617 O O . PRO A 1 316 ? -15.621 12.727 8.627 1.00 89.56 316 PRO A O 1
ATOM 2620 N N . ALA A 1 317 ? -16.837 14.543 9.077 1.00 88.44 317 ALA A N 1
ATOM 2621 C CA . ALA A 1 317 ? -18.126 13.908 8.761 1.00 88.44 317 ALA A CA 1
ATOM 2622 C C . ALA A 1 317 ? -18.255 13.450 7.294 1.00 88.44 317 ALA A C 1
ATOM 2624 O O . ALA A 1 317 ? -19.160 12.691 6.957 1.00 88.44 317 ALA A O 1
ATOM 2625 N N . ASN A 1 318 ? -17.366 13.921 6.420 1.00 86.56 318 ASN A N 1
ATOM 2626 C CA . ASN A 1 318 ? -17.243 13.512 5.024 1.00 86.56 318 ASN A CA 1
ATOM 2627 C C . ASN A 1 318 ? -16.116 12.487 4.797 1.00 86.56 318 ASN A C 1
ATOM 2629 O O . ASN A 1 318 ? -15.718 12.298 3.650 1.00 86.56 318 ASN A O 1
ATOM 2633 N N . ALA A 1 319 ? -15.611 11.832 5.852 1.00 86.06 319 ALA A N 1
ATOM 2634 C CA . ALA A 1 319 ? -14.671 10.722 5.717 1.00 86.06 319 ALA A CA 1
ATOM 2635 C C . ALA A 1 319 ? -15.212 9.676 4.731 1.00 86.06 319 ALA A C 1
ATOM 2637 O O . ALA A 1 319 ? -16.408 9.370 4.734 1.00 86.06 319 ALA A O 1
ATOM 2638 N N . THR A 1 320 ? -14.347 9.149 3.867 1.00 83.81 320 THR A N 1
ATOM 2639 C CA . THR A 1 320 ? -14.750 8.309 2.732 1.00 83.81 320 THR A CA 1
ATOM 2640 C C . THR A 1 320 ? -15.176 6.912 3.172 1.00 83.81 320 THR A C 1
ATOM 2642 O O . THR A 1 320 ? -16.170 6.392 2.667 1.00 83.81 320 THR A O 1
ATOM 2645 N N . ASN A 1 321 ? -14.470 6.310 4.134 1.00 81.06 321 ASN A N 1
ATOM 2646 C CA . ASN A 1 321 ? -14.830 5.016 4.712 1.00 81.06 321 ASN A CA 1
ATOM 2647 C C . ASN A 1 321 ? -15.299 5.180 6.163 1.00 81.06 321 ASN A C 1
ATOM 2649 O O . ASN A 1 321 ? -14.498 5.237 7.089 1.00 81.06 321 ASN A O 1
ATOM 2653 N N . GLN A 1 322 ? -16.618 5.238 6.350 1.00 86.56 322 GLN A N 1
ATOM 2654 C CA . GLN A 1 322 ? -17.266 5.411 7.658 1.00 86.56 322 GLN A CA 1
ATOM 2655 C C . GLN A 1 322 ? -17.708 4.089 8.295 1.00 86.56 322 GLN A C 1
ATOM 2657 O O . GLN A 1 322 ? -18.564 4.074 9.179 1.00 86.56 322 GLN A O 1
ATOM 2662 N N . ARG A 1 323 ? -17.182 2.953 7.820 1.00 85.81 323 ARG A N 1
ATOM 2663 C CA . ARG A 1 323 ? -17.480 1.656 8.433 1.00 85.81 323 ARG A CA 1
ATOM 2664 C C . ARG A 1 323 ? -16.916 1.620 9.848 1.00 85.81 323 ARG A C 1
ATOM 2666 O O . ARG A 1 323 ? -15.868 2.196 10.114 1.00 85.81 323 ARG A O 1
ATOM 2673 N N . LEU A 1 324 ? -17.605 0.913 10.734 1.00 89.00 324 LEU A N 1
ATOM 2674 C CA . LEU A 1 324 ? -17.188 0.712 12.114 1.00 89.00 324 LEU A CA 1
ATOM 2675 C C . LEU A 1 324 ? -17.250 -0.776 12.446 1.00 89.00 324 LEU A C 1
ATOM 2677 O O . LEU A 1 324 ? -18.138 -1.493 11.984 1.00 89.00 324 LEU A O 1
ATOM 2681 N N . ALA A 1 325 ? -16.308 -1.228 13.260 1.00 90.19 325 ALA A N 1
ATOM 2682 C CA . ALA A 1 325 ? -16.344 -2.509 13.936 1.00 90.19 325 ALA A CA 1
ATOM 2683 C C . ALA A 1 325 ? -16.724 -2.286 15.404 1.00 90.19 325 ALA A C 1
ATOM 2685 O O . ALA A 1 325 ? -16.323 -1.300 16.021 1.00 90.19 325 ALA A O 1
ATOM 2686 N N . PHE A 1 326 ? -17.504 -3.209 15.966 1.00 94.19 326 PHE A N 1
ATOM 2687 C CA . PHE A 1 326 ? -17.952 -3.153 17.355 1.00 94.19 326 PHE A CA 1
ATOM 2688 C C . PHE A 1 326 ? -17.625 -4.467 18.053 1.00 94.19 326 PHE A C 1
ATOM 2690 O O . PHE A 1 326 ? -17.944 -5.537 17.536 1.00 94.19 326 PHE A O 1
ATOM 2697 N N . ALA A 1 327 ? -17.059 -4.384 19.253 1.00 94.44 327 ALA A N 1
ATOM 2698 C CA . ALA A 1 327 ? -16.763 -5.542 20.087 1.00 94.44 327 ALA A CA 1
ATOM 2699 C C . ALA A 1 327 ? -17.245 -5.315 21.520 1.00 94.44 327 ALA A C 1
ATOM 2701 O O . ALA A 1 327 ? -17.113 -4.221 22.066 1.00 94.44 327 ALA A O 1
ATOM 2702 N N . SER A 1 328 ? -17.783 -6.363 22.145 1.00 96.75 328 SER A N 1
ATOM 2703 C CA . SER A 1 328 ? -18.153 -6.350 23.561 1.00 96.75 328 SER A CA 1
ATOM 2704 C C . SER A 1 328 ? -17.127 -7.120 24.379 1.00 96.75 328 SER A C 1
ATOM 2706 O O . SER A 1 328 ? -16.795 -8.256 24.054 1.00 96.75 328 SER A O 1
ATOM 2708 N N . SER A 1 329 ? -16.673 -6.544 25.493 1.00 97.94 329 SER A N 1
ATOM 2709 C CA . SER A 1 329 ? -15.792 -7.247 26.430 1.00 97.94 329 SER A CA 1
ATOM 2710 C C . SER A 1 329 ? -16.498 -8.392 27.168 1.00 97.94 329 SER A C 1
ATOM 2712 O O . SER A 1 329 ? -15.838 -9.204 27.810 1.00 97.94 329 SER A O 1
ATOM 2714 N N . ASN A 1 330 ? -17.838 -8.424 27.162 1.00 97.75 330 ASN A N 1
ATOM 2715 C CA . ASN A 1 330 ? -18.628 -9.499 27.754 1.00 97.75 330 ASN A CA 1
ATOM 2716 C C . ASN A 1 330 ? -20.022 -9.584 27.111 1.00 97.75 330 ASN A C 1
ATOM 2718 O O . ASN A 1 330 ? -20.974 -8.921 27.538 1.00 97.75 330 ASN A O 1
ATOM 2722 N N . GLU A 1 331 ? -20.168 -10.473 26.129 1.00 96.75 331 GLU A N 1
ATOM 2723 C CA . GLU A 1 331 ? -21.432 -10.697 25.416 1.00 96.75 331 GLU A CA 1
ATOM 2724 C C . GLU A 1 331 ? -22.562 -11.281 26.278 1.00 96.75 331 GLU A C 1
ATOM 2726 O O . GLU A 1 331 ? -23.735 -11.227 25.894 1.00 96.75 331 GLU A O 1
ATOM 2731 N N . LYS A 1 332 ? -22.253 -11.811 27.470 1.00 97.69 332 LYS A N 1
ATOM 2732 C CA . LYS A 1 332 ? -23.286 -12.232 28.432 1.00 97.69 332 LYS A CA 1
ATOM 2733 C C . LYS A 1 332 ? -23.958 -11.030 29.100 1.00 97.69 332 LYS A C 1
ATOM 2735 O O . LYS A 1 332 ? -25.107 -11.147 29.520 1.00 97.69 332 LYS A O 1
ATOM 2740 N N . VAL A 1 333 ? -23.272 -9.887 29.166 1.00 98.00 333 VAL A N 1
ATOM 2741 C CA . VAL A 1 333 ? -23.788 -8.634 29.738 1.00 98.00 333 VAL A CA 1
ATOM 2742 C C . VAL A 1 333 ? -24.355 -7.739 28.637 1.00 98.00 333 VAL A C 1
ATOM 2744 O O . VAL A 1 333 ? -25.504 -7.315 28.739 1.00 98.00 333 VAL A O 1
ATOM 2747 N N . VAL A 1 334 ? -23.608 -7.502 27.553 1.00 97.88 334 VAL A N 1
ATOM 2748 C CA . VAL A 1 334 ? -24.054 -6.670 26.422 1.00 97.88 334 VAL A CA 1
ATOM 2749 C C . VAL A 1 334 ? -23.726 -7.343 25.098 1.00 97.88 334 VAL A C 1
ATOM 2751 O O . VAL A 1 334 ? -22.559 -7.595 24.814 1.00 97.88 334 VAL A O 1
ATOM 2754 N N . LYS A 1 335 ? -24.745 -7.589 24.270 1.00 97.19 335 LYS A N 1
ATOM 2755 C CA . LYS A 1 335 ? -24.586 -8.141 22.915 1.00 97.19 335 LYS A CA 1
ATOM 2756 C C . LYS A 1 335 ? -24.597 -7.037 21.866 1.00 97.19 335 LYS A C 1
ATOM 2758 O O . LYS A 1 335 ? -25.448 -6.149 21.941 1.00 97.19 335 LYS A O 1
ATOM 2763 N N . ILE A 1 336 ? -23.728 -7.144 20.864 1.00 96.12 336 ILE A N 1
ATOM 2764 C CA . ILE A 1 336 ? -23.809 -6.346 19.636 1.00 96.12 336 ILE A CA 1
ATOM 2765 C C . ILE A 1 336 ? -24.891 -6.969 18.747 1.00 96.12 336 ILE A C 1
ATOM 2767 O O . ILE A 1 336 ? -24.863 -8.168 18.486 1.00 96.12 336 ILE A O 1
ATOM 2771 N N . LEU A 1 337 ? -25.891 -6.183 18.348 1.00 93.19 337 LEU A N 1
ATOM 2772 C CA . LEU A 1 337 ? -26.967 -6.628 17.456 1.00 93.19 337 LEU A CA 1
ATOM 2773 C C . LEU A 1 337 ? -26.755 -6.179 16.009 1.00 93.19 337 LEU A C 1
ATOM 2775 O O . LEU A 1 337 ? -27.166 -6.888 15.099 1.00 93.19 337 LEU A O 1
ATOM 2779 N N . ASP A 1 338 ? -26.167 -5.000 15.811 1.00 85.44 338 ASP A N 1
ATOM 2780 C CA . ASP A 1 338 ? -25.913 -4.416 14.494 1.00 85.44 338 ASP A CA 1
ATOM 2781 C C . ASP A 1 338 ? -24.521 -3.779 14.500 1.00 85.44 338 ASP A C 1
ATOM 2783 O O . ASP A 1 338 ? -24.275 -2.819 15.233 1.00 85.44 338 ASP A O 1
ATOM 2787 N N . THR A 1 339 ? -23.616 -4.334 13.695 1.00 76.38 339 THR A N 1
ATOM 2788 C CA . THR A 1 339 ? -22.233 -3.869 13.553 1.00 76.38 339 THR A CA 1
ATOM 2789 C C . THR A 1 339 ? -22.096 -2.660 12.631 1.00 76.38 339 THR A C 1
ATOM 2791 O O . THR A 1 339 ? -21.046 -2.039 12.628 1.00 76.38 339 THR A O 1
ATOM 2794 N N . GLN A 1 340 ? -23.125 -2.281 11.871 1.00 71.25 340 GLN A N 1
ATOM 2795 C CA . GLN A 1 340 ? -23.100 -1.074 11.041 1.00 71.25 340 GLN A CA 1
ATOM 2796 C C . GLN A 1 340 ? -23.645 0.144 11.786 1.00 71.25 340 GLN A C 1
ATOM 2798 O O . GLN A 1 340 ? -23.121 1.242 11.630 1.00 71.25 340 GLN A O 1
ATOM 2803 N N . LYS A 1 341 ? -24.692 -0.039 12.600 1.00 78.31 341 LYS A N 1
ATOM 2804 C CA . LYS A 1 341 ? -25.333 1.059 13.351 1.00 78.31 341 LYS A CA 1
ATOM 2805 C C . LYS A 1 341 ? -24.898 1.151 14.811 1.00 78.31 341 LYS A C 1
ATOM 2807 O O . LYS A 1 341 ? -25.271 2.103 15.485 1.00 78.31 341 LYS A O 1
ATOM 2812 N N . GLY A 1 342 ? -24.172 0.159 15.326 1.00 88.12 342 GLY A N 1
ATOM 2813 C CA . GLY A 1 342 ? -23.779 0.118 16.735 1.00 88.12 342 GLY A CA 1
ATOM 2814 C C . GLY A 1 342 ? -24.958 -0.115 17.681 1.00 88.12 342 GLY A C 1
ATOM 2815 O O . GLY A 1 342 ? -24.985 0.417 18.792 1.00 88.12 342 GLY A O 1
ATOM 2816 N N . THR A 1 343 ? -25.974 -0.876 17.258 1.00 95.12 343 THR A N 1
ATOM 2817 C CA . THR A 1 343 ? -27.096 -1.228 18.139 1.00 95.12 343 THR A CA 1
ATOM 2818 C C . THR A 1 343 ? -26.691 -2.356 19.080 1.00 95.12 343 THR A C 1
ATOM 2820 O O . THR A 1 343 ? -26.307 -3.439 18.642 1.00 95.12 343 THR A O 1
ATOM 2823 N N . ILE A 1 344 ? -26.843 -2.129 20.383 1.00 96.81 344 ILE A N 1
ATOM 2824 C CA . ILE A 1 344 ? -26.531 -3.075 21.455 1.00 96.81 344 ILE A CA 1
ATOM 2825 C C . ILE A 1 344 ? -27.791 -3.540 22.192 1.00 96.81 344 ILE A C 1
ATOM 2827 O O . ILE A 1 344 ? -28.825 -2.866 22.190 1.00 96.81 344 ILE A O 1
ATOM 2831 N N . LYS A 1 345 ? -27.704 -4.692 22.865 1.00 97.38 345 LYS A N 1
ATOM 2832 C CA . LYS A 1 345 ? -28.735 -5.212 23.775 1.00 97.38 345 LYS A CA 1
ATOM 2833 C C . LYS A 1 345 ? -28.147 -5.547 25.137 1.00 97.38 345 LYS A C 1
ATOM 2835 O O . LYS A 1 345 ? -27.233 -6.363 25.232 1.00 97.38 345 LYS A O 1
ATOM 2840 N N . ALA A 1 346 ? -28.756 -5.005 26.186 1.00 97.56 346 ALA A N 1
ATOM 2841 C CA . ALA A 1 346 ? -28.506 -5.391 27.568 1.00 97.56 346 ALA A CA 1
ATOM 2842 C C . ALA A 1 346 ? -28.998 -6.834 27.803 1.00 97.56 346 ALA A C 1
ATOM 2844 O O . ALA A 1 346 ? -30.202 -7.091 27.845 1.00 97.56 346 ALA A O 1
ATOM 2845 N N . ALA A 1 347 ? -28.083 -7.797 27.891 1.00 97.00 347 ALA A N 1
ATOM 2846 C CA . ALA A 1 347 ? -28.382 -9.228 27.938 1.00 97.00 347 ALA A CA 1
ATOM 2847 C C . ALA A 1 347 ? -28.426 -9.794 29.368 1.00 97.00 347 ALA A C 1
ATOM 2849 O O . ALA A 1 347 ? -29.291 -10.622 29.667 1.00 97.00 347 ALA A O 1
ATOM 2850 N N . GLY A 1 348 ? -27.558 -9.319 30.259 1.00 96.50 348 GLY A N 1
ATOM 2851 C CA . GLY A 1 348 ? -27.450 -9.787 31.642 1.00 96.50 348 GLY A CA 1
ATOM 2852 C C . GLY A 1 348 ? -26.875 -8.706 32.546 1.00 96.50 348 GLY A C 1
ATOM 2853 O O . GLY A 1 348 ? -26.179 -7.822 32.059 1.00 96.50 348 GLY A O 1
ATOM 2854 N N . SER A 1 349 ? -27.195 -8.751 33.839 1.00 97.00 349 SER A N 1
ATOM 2855 C CA . SER A 1 349 ? -26.735 -7.745 34.801 1.00 97.00 349 SER A CA 1
ATOM 2856 C C . SER A 1 349 ? -25.210 -7.791 34.951 1.00 97.00 349 SER A C 1
ATOM 2858 O O . SER A 1 349 ? -24.606 -8.864 34.916 1.00 97.00 349 SER A O 1
ATOM 2860 N N . GLY A 1 350 ? -24.582 -6.625 35.098 1.00 97.50 350 GLY A N 1
ATOM 2861 C CA . GLY A 1 350 ? -23.127 -6.503 35.180 1.00 97.50 350 GLY A CA 1
ATOM 2862 C C . GLY A 1 350 ? -22.594 -5.256 34.482 1.00 97.50 350 GLY A C 1
ATOM 2863 O O . GLY A 1 350 ? -23.301 -4.270 34.295 1.00 97.50 350 GLY A O 1
ATOM 2864 N N . THR A 1 351 ? -21.317 -5.275 34.108 1.00 98.19 351 THR A N 1
ATOM 2865 C CA . THR A 1 351 ? -20.675 -4.205 33.333 1.00 98.19 351 THR A CA 1
ATOM 2866 C C . THR A 1 351 ? -19.881 -4.812 32.182 1.00 98.19 351 THR A C 1
ATOM 2868 O O . THR A 1 351 ? -19.188 -5.809 32.372 1.00 98.19 351 THR A O 1
ATOM 2871 N N . ALA A 1 352 ? -19.972 -4.205 31.002 1.00 98.12 352 ALA A N 1
ATOM 2872 C CA . ALA A 1 352 ? -19.141 -4.521 29.846 1.00 98.12 352 ALA A CA 1
ATOM 2873 C C . ALA A 1 352 ? -18.635 -3.233 29.193 1.00 98.12 352 ALA A C 1
ATOM 2875 O O . ALA A 1 352 ? -19.256 -2.179 29.316 1.00 98.12 352 ALA A O 1
ATOM 2876 N N . TRP A 1 353 ? -17.515 -3.328 28.490 1.00 97.69 353 TRP A N 1
ATOM 2877 C CA . TRP A 1 353 ? -17.042 -2.280 27.597 1.00 97.69 353 TRP A CA 1
ATOM 2878 C C . TRP A 1 353 ? -17.446 -2.611 26.173 1.00 97.69 353 TRP A C 1
ATOM 2880 O O . TRP A 1 353 ? -17.289 -3.754 25.744 1.00 97.69 353 TRP A O 1
ATOM 2890 N N . ILE A 1 354 ? -17.919 -1.604 25.450 1.00 97.25 354 ILE A N 1
ATOM 2891 C CA . ILE A 1 354 ? -18.078 -1.669 24.004 1.00 97.25 354 ILE A CA 1
ATOM 2892 C C . ILE A 1 354 ? -16.927 -0.896 23.384 1.00 97.25 354 ILE A C 1
ATOM 2894 O O . ILE A 1 354 ? -16.763 0.285 23.679 1.00 97.25 354 ILE A O 1
ATOM 2898 N N . THR A 1 355 ? -16.129 -1.571 22.566 1.00 95.44 355 THR A N 1
ATOM 2899 C CA . THR A 1 355 ? -15.076 -0.955 21.758 1.00 95.44 355 THR A CA 1
ATOM 2900 C C . THR A 1 355 ? -15.629 -0.712 20.361 1.00 95.44 355 THR A C 1
ATOM 2902 O O . THR A 1 355 ? -16.156 -1.642 19.750 1.00 95.44 355 THR A O 1
ATOM 2905 N N . ILE A 1 356 ? -15.517 0.524 19.881 1.00 94.25 356 ILE A N 1
ATOM 2906 C CA . ILE A 1 356 ? -15.784 0.928 18.501 1.00 94.25 356 ILE A CA 1
ATOM 2907 C C . ILE A 1 356 ? -14.439 1.140 17.813 1.00 94.25 356 ILE A C 1
ATOM 2909 O O . ILE A 1 356 ? -13.553 1.756 18.400 1.00 94.25 356 ILE A O 1
ATOM 2913 N N . GLU A 1 357 ? -14.282 0.647 16.590 1.00 90.62 357 GLU A N 1
ATOM 2914 C CA . GLU A 1 357 ? -13.035 0.750 15.833 1.00 90.62 357 GLU A CA 1
ATOM 2915 C C . GLU A 1 357 ? -13.298 1.089 14.361 1.00 90.62 357 GLU A C 1
ATOM 2917 O O . GLU A 1 357 ? -14.218 0.554 13.743 1.00 90.62 357 GLU A O 1
ATOM 2922 N N . THR A 1 358 ? -12.501 1.994 13.799 1.00 86.94 358 THR A N 1
ATOM 2923 C CA . THR A 1 358 ? -12.483 2.284 12.352 1.00 86.94 358 THR A CA 1
ATOM 2924 C C . THR A 1 358 ? -11.563 1.320 11.601 1.00 86.94 358 THR A C 1
ATOM 2926 O O . THR A 1 358 ? -10.684 0.724 12.216 1.00 86.94 358 THR A O 1
ATOM 2929 N N . PRO A 1 359 ? -11.679 1.209 10.265 1.00 74.69 359 PRO A N 1
ATOM 2930 C CA . PRO A 1 359 ? -10.732 0.458 9.444 1.00 74.69 359 PRO A CA 1
ATOM 2931 C C . PRO A 1 359 ? -9.275 0.918 9.589 1.00 74.69 359 PRO A C 1
ATOM 2933 O O . PRO A 1 359 ? -8.380 0.093 9.487 1.00 74.69 359 PRO A O 1
ATOM 2936 N N . SER A 1 360 ? -9.036 2.206 9.873 1.00 73.19 360 SER A N 1
ATOM 2937 C CA . SER A 1 360 ? -7.700 2.755 10.163 1.00 73.19 360 SER A CA 1
ATOM 2938 C C . SER A 1 360 ? -7.257 2.544 11.620 1.00 73.19 360 SER A C 1
ATOM 2940 O O . SER A 1 360 ? -6.225 3.054 12.052 1.00 73.19 360 SER A O 1
ATOM 2942 N N . GLY A 1 361 ? -8.045 1.817 12.418 1.00 79.38 361 GLY A N 1
ATOM 2943 C CA . GLY A 1 361 ? -7.681 1.410 13.770 1.00 79.38 361 GLY A CA 1
ATOM 2944 C C . GLY A 1 361 ? -7.824 2.486 14.849 1.00 79.38 361 GLY A C 1
ATOM 2945 O O . GLY A 1 361 ? -7.332 2.297 15.966 1.00 79.38 361 GLY A O 1
ATOM 2946 N N . ILE A 1 362 ? -8.490 3.608 14.554 1.00 87.06 362 ILE A N 1
ATOM 2947 C CA . ILE A 1 362 ? -8.926 4.572 15.578 1.00 87.06 362 ILE A CA 1
ATOM 2948 C C . ILE A 1 362 ? -10.008 3.907 16.422 1.00 87.06 362 ILE A C 1
ATOM 2950 O O . ILE A 1 362 ? -10.954 3.347 15.863 1.00 87.06 362 ILE A O 1
ATOM 2954 N N . LYS A 1 363 ? -9.866 3.987 17.750 1.00 92.12 363 LYS A N 1
ATOM 2955 C CA . LYS A 1 363 ? -10.732 3.321 18.728 1.00 92.12 363 LYS A CA 1
ATOM 2956 C C . LYS A 1 363 ? -11.425 4.312 19.648 1.00 92.12 363 LYS A C 1
ATOM 2958 O O . LYS A 1 363 ? -10.825 5.297 20.056 1.00 92.12 363 LYS A O 1
ATOM 2963 N N . GLU A 1 364 ? -12.641 3.963 20.043 1.00 95.25 364 GLU A N 1
ATOM 2964 C CA . GLU A 1 364 ? -13.402 4.620 21.106 1.00 95.25 364 GLU A CA 1
ATOM 2965 C C . GLU A 1 364 ? -14.035 3.558 22.020 1.00 95.25 364 GLU A C 1
ATOM 2967 O O . GLU A 1 364 ? -14.311 2.437 21.575 1.00 95.25 364 GLU A O 1
ATOM 2972 N N . ARG A 1 365 ? -14.245 3.860 23.308 1.00 95.81 365 ARG A N 1
ATOM 2973 C CA . ARG A 1 365 ? -14.804 2.896 24.271 1.00 95.81 365 ARG A CA 1
ATOM 2974 C C . ARG A 1 365 ? -15.913 3.485 25.125 1.00 95.81 365 ARG A C 1
ATOM 2976 O O . ARG A 1 365 ? -15.746 4.510 25.767 1.00 95.81 365 ARG A O 1
ATOM 2983 N N . ILE A 1 366 ? -17.004 2.731 25.248 1.00 97.31 366 ILE A N 1
ATOM 2984 C CA . ILE A 1 366 ? -18.149 3.089 26.092 1.00 97.31 366 ILE A CA 1
ATOM 2985 C C . ILE A 1 366 ? -18.339 2.030 27.175 1.00 97.31 366 ILE A C 1
ATOM 2987 O O . ILE A 1 366 ? -18.415 0.830 26.888 1.00 97.31 366 ILE A O 1
ATOM 2991 N N . ARG A 1 367 ? -18.453 2.457 28.434 1.00 98.06 367 ARG A N 1
ATOM 2992 C CA . ARG A 1 367 ? -18.794 1.572 29.554 1.00 98.06 367 ARG A CA 1
ATOM 2993 C C . ARG A 1 367 ? -20.304 1.386 29.636 1.00 98.06 367 ARG A C 1
ATOM 2995 O O . ARG A 1 367 ? -21.037 2.346 29.828 1.00 98.06 367 ARG A O 1
ATOM 3002 N N . VAL A 1 368 ? -20.785 0.151 29.602 1.00 98.00 368 VAL A N 1
ATOM 3003 C CA . VAL A 1 368 ? -22.214 -0.148 29.737 1.00 98.00 368 VAL A CA 1
ATOM 3004 C C . VAL A 1 368 ? -22.461 -0.945 31.012 1.00 98.00 368 VAL A C 1
ATOM 3006 O O . VAL A 1 368 ? -21.957 -2.059 31.167 1.00 98.00 368 VAL A O 1
ATOM 3009 N N . LYS A 1 369 ? -23.254 -0.381 31.924 1.00 98.06 369 LYS A N 1
ATOM 3010 C CA . LYS A 1 369 ? -23.786 -1.062 33.108 1.00 98.06 369 LYS A CA 1
ATOM 3011 C C . LYS A 1 369 ? -25.188 -1.579 32.801 1.00 98.06 369 LYS A C 1
ATOM 3013 O O . LYS A 1 369 ? -26.015 -0.848 32.261 1.00 98.06 369 LYS A O 1
ATOM 3018 N N . VAL A 1 370 ? -25.458 -2.832 33.147 1.00 98.12 370 VAL A N 1
ATOM 3019 C CA . VAL A 1 370 ? -26.784 -3.436 33.021 1.00 98.12 370 VAL A CA 1
ATOM 3020 C C . VAL A 1 370 ? -27.321 -3.773 34.401 1.00 98.12 370 VAL A C 1
ATOM 3022 O O . VAL A 1 370 ? -26.654 -4.477 35.164 1.00 98.12 370 VAL A O 1
ATOM 3025 N N . GLU A 1 371 ? -28.522 -3.279 34.685 1.00 94.50 371 GLU A N 1
ATOM 3026 C CA . GLU A 1 371 ? -29.264 -3.520 35.928 1.00 94.50 371 GLU A CA 1
ATOM 3027 C C . GLU A 1 371 ? -30.480 -4.418 35.682 1.00 94.50 371 GLU A C 1
ATOM 3029 O O . GLU A 1 371 ? -31.259 -4.162 34.723 1.00 94.50 371 GLU A O 1
#